Protein AF-A0A9P6FZE7-F1 (afdb_monomer)

Solvent-accessible surface area (backbone atoms only — not comparable to full-atom values): 18532 Å² total; per-residue (Å²): 114,71,66,63,53,52,50,52,52,53,51,51,50,51,50,52,50,67,72,64,54,79,84,69,73,65,52,77,57,52,50,53,49,52,50,53,51,51,50,54,55,52,52,51,50,53,52,48,53,53,49,52,52,54,51,49,53,54,20,62,76,67,45,34,45,66,47,48,53,52,50,47,54,48,45,54,50,48,39,55,48,47,54,52,47,47,50,55,55,50,55,51,50,73,56,50,93,62,95,81,68,81,55,80,71,56,69,75,62,72,82,60,102,69,80,68,88,78,63,73,62,60,62,54,50,52,47,50,38,53,52,45,48,55,50,42,54,56,46,44,58,52,44,53,54,49,38,52,56,26,47,52,53,50,43,72,73,72,49,87,55,62,66,66,51,50,54,51,50,53,50,51,49,52,57,48,51,47,58,50,48,32,52,53,42,47,50,50,48,53,54,53,48,50,56,52,55,60,40,52,79,59,61,68,100,57,71,57,53,69,68,59,49,52,51,51,50,53,52,45,47,52,54,46,53,42,44,45,53,52,41,53,49,36,40,52,51,12,65,75,66,70,33,64,66,40,42,50,52,28,52,53,50,50,51,51,51,50,53,49,52,51,50,57,47,45,59,44,50,77,44,56,93,75,32,71,71,66,45,61,58,49,52,51,51,52,52,53,51,51,51,49,51,49,59,62,72,64,50,78,78,81,86,82,79,83,86,83,88,81,87,84,86,90,85,89,82,88,78,95,83,136

Sequence (322 aa):
MVEVRNIRAAMGAALVTLQNMPETRPTAPEVVQTAQVLSVYHVLFIVAQLFQLALLFDAMFHKNTIQIIAIVLFNFAMVGYAGVQVKQASDILVRTPYPSLPNSLLDIFELASNPTPYHASLPFEIAVVSLMTVFAAGFAVIAYKLYKEFGWTIYKKIGADLAMRDMYKVYQIFIMILKFDIFFQLGFSAQFLSVVVLRHEGYAGTKITEEEMWSILILHLILSTGASIVLPFLAWFGLKRESKLAMYCFLAGGLAALVYNITKLNQVFVQSDRFIGANKFLVFFCKKLLLLLQKISEGPPLSYYSDDGYTQNSFSTLGYSE

Radius of gyration: 27.04 Å; Cα contacts (8 Å, |Δi|>4): 156; chains: 1; bounding box: 103×49×64 Å

InterPro domains:
  IPR040410 UPF0658 Golgi apparatus membrane protein [PTHR34391] (17-289)

Foldseek 3Di:
DVVVVVVVVVVVVVVVCVVPDPPPQDDLLVLVLLVLLLVLVVVLLVVLVVLLVVLVVVCVVVLPLLSLVVSLVSLVVSLVVLVLSLVSLLVSLVSDPDPSDDPVPVVVVVPDPDCPPRPDCNVVSVVVSVVSVVVSVVSVVVSVVSSVVSVVVVCVVVDDDPVVVVVVVVVSNVLVVLSVLLSVLVSLLSSLLSLLVSQCVPDQDDRDPPVNSVVCNVVSCCLSNVLSPVLVVLVVVCVVVVPPVSVVVSVVSVVVNVVVSVVSLVVLVVPCSRHVSSNVVVCVVVVVVVVVVVVVVVPDPPPPPDDPPDDDDDDDDDDDDD

pLDDT: mean 70.66, std 20.17, range [32.41, 96.69]

Secondary structure (DSSP, 8-state):
-HHHHHHHHHHHHHHHHHHSS--PPPPHHHHHHHHHHHHHHHHHHHHHHHHHHHHHHHHHHHT-HHHHHHHHHHHHHHHHHHHHHHHHHHHHHHH--SS----TTTTTTT--SS--TTSSHHHHHHHHHHHHHHHHHHHHHHHHHHHHHHHHHHHHHH-S-HHHHHHHHHHHHHHHHHHHHHHHHHHHHHHHHHHHHHHHTS-SSSPPPHHHHHHHHHHHIIIIIHHHHHHHHHHHHHHHTT-HHHHHHHHHHHHHHHHHHHHHHHHHHHSTTT-HHHHHHHHHHHHHHHHHHHHHHT-S-STTS-----------------

Mean predicted aligned error: 14.72 Å

Organism: NCBI:txid979761

Structure (mmCIF, N/CA/C/O backbone):
data_AF-A0A9P6FZE7-F1
#
_entry.id   AF-A0A9P6FZE7-F1
#
loop_
_atom_site.group_PDB
_atom_site.id
_atom_site.type_symbol
_atom_site.label_atom_id
_atom_site.label_alt_id
_atom_site.label_comp_id
_atom_site.label_asym_id
_atom_site.label_entity_id
_atom_site.label_seq_id
_atom_site.pdbx_PDB_ins_code
_atom_site.Cartn_x
_atom_site.Cartn_y
_atom_site.Cartn_z
_atom_site.occupancy
_atom_site.B_iso_or_equiv
_atom_site.auth_seq_id
_atom_site.auth_comp_id
_atom_site.auth_asym_id
_atom_site.auth_atom_id
_atom_site.pdbx_PDB_model_num
ATOM 1 N N . MET A 1 1 ? -26.168 14.821 -24.944 1.00 46.84 1 MET A N 1
ATOM 2 C CA . MET A 1 1 ? -26.102 13.657 -25.870 1.00 46.84 1 MET A CA 1
ATOM 3 C C . MET A 1 1 ? -24.978 13.752 -26.908 1.00 46.84 1 MET A C 1
ATOM 5 O O . MET A 1 1 ? -24.349 12.736 -27.170 1.00 46.84 1 MET A O 1
ATOM 9 N N . VAL A 1 2 ? -24.685 14.931 -27.473 1.00 45.28 2 VAL A N 1
ATOM 10 C CA . VAL A 1 2 ? -23.586 15.127 -28.449 1.00 45.28 2 VAL A CA 1
ATOM 11 C C . VAL A 1 2 ? -22.199 14.855 -27.839 1.00 45.28 2 VAL A C 1
ATOM 13 O O . VAL A 1 2 ? -21.361 14.209 -28.458 1.00 45.28 2 VAL A O 1
ATOM 16 N N . GLU A 1 3 ? -21.998 15.239 -26.581 1.00 45.44 3 GLU A N 1
ATOM 17 C CA . GLU A 1 3 ? -20.730 15.102 -25.848 1.00 45.44 3 GLU A CA 1
ATOM 18 C C . GLU A 1 3 ? -20.334 13.635 -25.580 1.00 45.44 3 GLU A C 1
ATOM 20 O O . GLU A 1 3 ? -19.208 13.224 -25.838 1.00 45.44 3 GLU A O 1
ATOM 25 N N . VAL A 1 4 ? -21.300 12.791 -25.196 1.00 43.78 4 VAL A N 1
ATOM 26 C CA . VAL A 1 4 ? -21.103 11.342 -24.976 1.00 43.78 4 VAL A CA 1
ATOM 27 C C . VAL A 1 4 ? -20.775 10.609 -26.284 1.00 43.78 4 VAL A C 1
ATOM 29 O O . VAL A 1 4 ? -20.012 9.642 -26.291 1.00 43.78 4 VAL A O 1
ATOM 32 N N . ARG A 1 5 ? -21.327 11.078 -27.410 1.00 43.12 5 ARG A N 1
ATOM 33 C CA . ARG A 1 5 ? -21.054 10.516 -28.740 1.00 43.12 5 ARG A CA 1
ATOM 34 C C . ARG A 1 5 ? -19.640 10.866 -29.214 1.00 43.12 5 ARG A C 1
ATOM 36 O O . ARG A 1 5 ? -18.963 10.000 -29.760 1.00 43.12 5 ARG A O 1
ATOM 43 N N . ASN A 1 6 ? -19.179 12.084 -28.925 1.00 45.88 6 ASN A N 1
ATOM 44 C CA . ASN A 1 6 ? -17.815 12.529 -29.219 1.00 45.88 6 ASN A CA 1
ATOM 45 C C . ASN A 1 6 ? -16.774 11.792 -28.361 1.00 45.88 6 ASN A C 1
ATOM 47 O O . ASN A 1 6 ? -15.736 11.392 -28.881 1.00 45.88 6 ASN A O 1
ATOM 51 N N . ILE A 1 7 ? -17.083 11.511 -27.090 1.00 46.66 7 ILE A N 1
ATOM 52 C CA . ILE A 1 7 ? -16.218 10.709 -26.208 1.00 46.66 7 ILE A CA 1
ATOM 53 C C . ILE A 1 7 ? -16.113 9.259 -26.704 1.00 46.66 7 ILE A C 1
ATOM 55 O O . ILE A 1 7 ? -15.015 8.714 -26.770 1.00 46.66 7 ILE A O 1
ATOM 59 N N . ARG A 1 8 ? -17.224 8.633 -27.121 1.00 45.03 8 ARG A N 1
ATOM 60 C CA . ARG A 1 8 ? -17.198 7.272 -27.696 1.00 45.03 8 ARG A CA 1
ATOM 61 C C . ARG A 1 8 ? -16.401 7.198 -28.999 1.00 45.03 8 ARG A C 1
ATOM 63 O O . ARG A 1 8 ? -15.676 6.228 -29.201 1.00 45.03 8 ARG A O 1
ATOM 70 N N . ALA A 1 9 ? -16.509 8.214 -29.854 1.00 47.38 9 ALA A N 1
ATOM 71 C CA . ALA A 1 9 ? -15.745 8.296 -31.096 1.00 47.38 9 ALA A CA 1
ATOM 72 C C . ALA A 1 9 ? -14.242 8.502 -30.837 1.00 47.38 9 ALA A C 1
ATOM 74 O O . ALA A 1 9 ? -13.424 7.805 -31.432 1.00 47.38 9 ALA A O 1
ATOM 75 N N . ALA A 1 10 ? -13.877 9.380 -29.895 1.00 48.41 10 ALA A N 1
ATOM 76 C CA . ALA A 1 10 ? -12.488 9.586 -29.480 1.00 48.41 10 ALA A CA 1
ATOM 77 C C . ALA A 1 10 ? -11.884 8.328 -28.830 1.00 48.41 10 ALA A C 1
ATOM 79 O O . ALA A 1 10 ? -10.738 7.981 -29.101 1.00 48.41 10 ALA A O 1
ATOM 80 N N . MET A 1 11 ? -12.669 7.603 -28.029 1.00 45.25 11 MET A N 1
ATOM 81 C CA . MET A 1 11 ? -12.254 6.350 -27.393 1.00 45.25 11 MET A CA 1
ATOM 82 C C . MET A 1 11 ? -12.080 5.217 -28.414 1.00 45.25 11 MET A C 1
ATOM 84 O O . MET A 1 11 ? -11.131 4.446 -28.307 1.00 45.25 11 MET A O 1
ATOM 88 N N . GLY A 1 12 ? -12.951 5.144 -29.427 1.00 50.41 12 GLY A N 1
ATOM 89 C CA . GLY A 1 12 ? -12.818 4.208 -30.547 1.00 50.41 12 GLY A CA 1
ATOM 90 C C . GLY A 1 12 ? -11.596 4.506 -31.418 1.00 50.41 12 GLY A C 1
ATOM 91 O O . GLY A 1 12 ? -10.844 3.592 -31.744 1.00 50.41 12 GLY A O 1
ATOM 92 N N . ALA A 1 13 ? -11.346 5.782 -31.723 1.00 48.38 13 ALA A N 1
ATOM 93 C CA . ALA A 1 13 ? -10.154 6.206 -32.453 1.00 48.38 13 ALA A CA 1
ATOM 94 C C . ALA A 1 13 ? -8.871 5.915 -31.657 1.00 48.38 13 ALA A C 1
ATOM 96 O O . ALA A 1 13 ? -7.932 5.357 -32.209 1.00 48.38 13 ALA A O 1
ATOM 97 N N . ALA A 1 14 ? -8.848 6.201 -30.351 1.00 45.44 14 ALA A N 1
ATOM 98 C CA . ALA A 1 14 ? -7.713 5.882 -29.484 1.00 45.44 14 ALA A CA 1
ATOM 99 C C . ALA A 1 14 ? -7.443 4.369 -29.400 1.00 45.44 14 ALA A C 1
ATOM 101 O O . ALA A 1 14 ? -6.288 3.959 -29.443 1.00 45.44 14 ALA A O 1
ATOM 102 N N . LEU A 1 15 ? -8.490 3.537 -29.337 1.00 43.16 15 LEU A N 1
ATOM 103 C CA . LEU A 1 15 ? -8.375 2.073 -29.363 1.00 43.16 15 LEU A CA 1
ATOM 104 C C . LEU A 1 15 ? -7.756 1.571 -30.669 1.00 43.16 15 LEU A C 1
ATOM 106 O O . LEU A 1 15 ? -6.822 0.779 -30.626 1.00 43.16 15 LEU A O 1
ATOM 110 N N . VAL A 1 16 ? -8.226 2.072 -31.812 1.00 52.72 16 VAL A N 1
ATOM 111 C CA . VAL A 1 16 ? -7.692 1.708 -33.133 1.00 52.72 16 VAL A CA 1
ATOM 112 C C . VAL A 1 16 ? -6.244 2.182 -33.292 1.00 52.72 16 VAL A C 1
ATOM 114 O O . VAL A 1 16 ? -5.413 1.435 -33.799 1.00 52.72 16 VAL A O 1
ATOM 117 N N . THR A 1 17 ? -5.903 3.377 -32.804 1.00 47.62 17 THR A N 1
ATOM 118 C CA . THR A 1 17 ? -4.525 3.889 -32.827 1.00 47.62 17 THR A CA 1
ATOM 119 C C . THR A 1 17 ? -3.598 3.066 -31.931 1.00 47.62 17 THR A C 1
ATOM 121 O O . THR A 1 17 ? -2.501 2.733 -32.361 1.00 47.62 17 THR A O 1
ATOM 124 N N . LEU A 1 18 ? -4.036 2.672 -30.729 1.00 40.62 18 LEU A N 1
ATOM 125 C CA . LEU A 1 18 ? -3.270 1.802 -29.821 1.00 40.62 18 LEU A CA 1
ATOM 126 C C . LEU A 1 18 ? -3.090 0.381 -30.372 1.00 40.62 18 LEU A C 1
ATOM 128 O O . LEU A 1 18 ? -2.085 -0.263 -30.090 1.00 40.62 18 LEU A O 1
ATOM 132 N N . GLN A 1 19 ? -4.054 -0.101 -31.155 1.00 44.94 19 GLN A N 1
ATOM 133 C CA . GLN A 1 19 ? -4.035 -1.427 -31.772 1.00 44.94 19 GLN A CA 1
ATOM 134 C C . GLN A 1 19 ? -3.179 -1.473 -33.052 1.00 44.94 19 GLN A C 1
ATOM 136 O O . GLN A 1 19 ? -2.733 -2.547 -33.443 1.00 44.94 19 GLN A O 1
ATOM 141 N N . ASN A 1 20 ? -2.920 -0.310 -33.663 1.00 39.81 20 ASN A N 1
ATOM 142 C CA . ASN A 1 20 ? -2.145 -0.146 -34.896 1.00 39.81 20 ASN A CA 1
ATOM 143 C C . ASN A 1 20 ? -0.768 0.510 -34.681 1.00 39.81 20 ASN A C 1
ATOM 145 O O . ASN A 1 20 ? -0.094 0.829 -35.664 1.00 39.81 20 ASN A O 1
ATOM 149 N N . MET A 1 21 ? -0.331 0.739 -33.435 1.00 40.25 21 MET A N 1
ATOM 150 C CA . MET A 1 21 ? 1.050 1.159 -33.188 1.00 40.25 21 MET A CA 1
ATOM 151 C C . MET A 1 21 ? 1.988 0.037 -33.654 1.00 40.25 21 MET A C 1
ATOM 153 O O . MET A 1 21 ? 1.793 -1.108 -33.241 1.00 40.25 21 MET A O 1
ATOM 157 N N . PRO A 1 22 ? 2.989 0.319 -34.508 1.00 38.94 22 PRO A N 1
ATOM 158 C CA . PRO A 1 22 ? 3.970 -0.692 -34.869 1.00 38.94 22 PRO A CA 1
ATOM 159 C C . PRO A 1 22 ? 4.650 -1.167 -33.583 1.00 38.94 22 PRO A C 1
ATOM 161 O O . PRO A 1 22 ? 5.241 -0.359 -32.869 1.00 38.94 22 PRO A O 1
ATOM 164 N N . GLU A 1 23 ? 4.558 -2.463 -33.266 1.00 45.47 23 GLU A N 1
ATOM 165 C CA . GLU A 1 23 ? 5.380 -3.076 -32.219 1.00 45.47 23 GLU A CA 1
ATOM 166 C C . GLU A 1 23 ? 6.841 -3.018 -32.679 1.00 45.47 23 GLU A C 1
ATOM 168 O O . GLU A 1 23 ? 7.390 -3.954 -33.265 1.00 45.47 23 GLU A O 1
ATOM 173 N N . THR A 1 24 ? 7.488 -1.879 -32.450 1.00 48.06 24 THR A N 1
ATOM 174 C CA . THR A 1 24 ? 8.937 -1.784 -32.518 1.00 48.06 24 THR A CA 1
ATOM 175 C C . THR A 1 24 ? 9.475 -2.726 -31.454 1.00 48.06 24 THR A C 1
ATOM 177 O O . THR A 1 24 ? 9.189 -2.555 -30.267 1.00 48.06 24 THR A O 1
ATOM 180 N N . ARG A 1 25 ? 10.206 -3.762 -31.878 1.00 50.56 25 ARG A N 1
ATOM 181 C CA . ARG A 1 25 ? 10.873 -4.679 -30.949 1.00 50.56 25 ARG A CA 1
ATOM 182 C C . ARG A 1 25 ? 11.697 -3.842 -29.965 1.00 50.56 25 ARG A C 1
ATOM 184 O O . ARG A 1 25 ? 12.453 -2.989 -30.437 1.00 50.56 25 ARG A O 1
ATOM 191 N N . PRO A 1 26 ? 11.550 -4.051 -28.646 1.00 55.03 26 PRO A N 1
ATOM 192 C CA . PRO A 1 26 ? 12.298 -3.271 -27.677 1.00 55.03 26 PRO A CA 1
ATOM 193 C C . PRO A 1 26 ? 13.789 -3.486 -27.909 1.00 55.03 26 PRO A C 1
ATOM 195 O O . PRO A 1 26 ? 14.251 -4.600 -28.182 1.00 55.03 26 PRO A O 1
ATOM 198 N N . THR A 1 27 ? 14.538 -2.398 -27.845 1.00 60.47 27 THR A N 1
ATOM 199 C CA . THR A 1 27 ? 15.986 -2.434 -28.013 1.00 60.47 27 THR A CA 1
ATOM 200 C C . THR A 1 27 ? 16.615 -3.182 -26.829 1.00 60.47 27 THR A C 1
ATOM 202 O O . THR A 1 27 ? 16.102 -3.140 -25.710 1.00 60.47 27 THR A O 1
ATOM 205 N N . ALA A 1 28 ? 17.736 -3.882 -27.053 1.00 62.34 28 ALA A N 1
ATOM 206 C CA . ALA A 1 28 ? 18.471 -4.605 -26.004 1.00 62.34 28 ALA A CA 1
ATOM 207 C C . ALA A 1 28 ? 18.628 -3.830 -24.674 1.00 62.34 28 ALA A C 1
ATOM 209 O O . ALA A 1 28 ? 18.477 -4.438 -23.615 1.00 62.34 28 ALA A O 1
ATOM 210 N N . PRO A 1 29 ? 18.872 -2.510 -24.672 1.00 62.84 29 PRO A N 1
ATOM 211 C CA . PRO A 1 29 ? 18.940 -1.788 -23.413 1.00 62.84 29 PRO A CA 1
ATOM 212 C C . PRO A 1 29 ? 17.611 -1.471 -22.714 1.00 62.84 29 PRO A C 1
ATOM 214 O O . PRO A 1 29 ? 17.570 -1.449 -21.485 1.00 62.84 29 PRO A O 1
ATOM 217 N N . GLU A 1 30 ? 16.520 -1.250 -23.449 1.00 63.38 30 GLU A N 1
ATOM 218 C CA . GLU A 1 30 ? 15.189 -1.046 -22.847 1.00 63.38 30 GLU A CA 1
ATOM 219 C C . GLU A 1 30 ? 14.747 -2.288 -22.062 1.00 63.38 30 GLU A C 1
ATOM 221 O O . GLU A 1 30 ? 14.084 -2.208 -21.023 1.00 63.38 30 GLU A O 1
ATOM 226 N N . VAL A 1 31 ? 15.169 -3.454 -22.543 1.00 64.94 31 VAL A N 1
ATOM 227 C CA . VAL A 1 31 ? 14.959 -4.746 -21.895 1.00 64.94 31 VAL A CA 1
ATOM 228 C C . VAL A 1 31 ? 15.712 -4.825 -20.569 1.00 64.94 31 VAL A C 1
ATOM 230 O O . VAL A 1 31 ? 15.110 -5.163 -19.549 1.00 64.94 31 VAL A O 1
ATOM 233 N N . VAL A 1 32 ? 17.009 -4.498 -20.570 1.00 67.31 32 VAL A N 1
ATOM 234 C CA . VAL A 1 32 ? 17.848 -4.506 -19.358 1.00 67.31 32 VAL A CA 1
ATOM 235 C C . VAL A 1 32 ? 17.275 -3.552 -18.312 1.00 67.31 32 VAL A C 1
ATOM 237 O O . VAL A 1 32 ? 17.119 -3.934 -17.153 1.00 67.31 32 VAL A O 1
ATOM 240 N N . GLN A 1 33 ? 16.858 -2.356 -18.729 1.00 67.62 33 GLN A N 1
ATOM 241 C CA . GLN A 1 33 ? 16.230 -1.376 -17.845 1.00 67.62 33 GLN A CA 1
ATOM 242 C C . GLN A 1 33 ? 14.930 -1.912 -17.224 1.00 67.62 33 GLN A C 1
ATOM 244 O O . GLN A 1 33 ? 14.703 -1.787 -16.019 1.00 67.62 33 GLN A O 1
ATOM 249 N N . THR A 1 34 ? 14.075 -2.547 -18.030 1.00 68.62 34 THR A N 1
ATOM 250 C CA . THR A 1 34 ? 12.816 -3.130 -17.542 1.00 68.62 34 THR A CA 1
ATOM 251 C C . THR A 1 34 ? 13.079 -4.272 -16.553 1.00 68.62 34 THR A C 1
ATOM 253 O O . THR A 1 34 ? 12.391 -4.369 -15.535 1.00 68.62 34 THR A O 1
ATOM 256 N N . ALA A 1 35 ? 14.109 -5.091 -16.791 1.00 70.69 35 ALA A N 1
ATOM 257 C CA . ALA A 1 35 ? 14.537 -6.139 -15.866 1.00 70.69 35 ALA A CA 1
ATOM 258 C C . ALA A 1 35 ? 15.087 -5.569 -14.542 1.00 70.69 35 ALA A C 1
ATOM 260 O O . ALA A 1 35 ? 14.774 -6.090 -13.470 1.00 70.69 35 ALA A O 1
ATOM 261 N N . GLN A 1 36 ? 15.843 -4.467 -14.584 1.00 71.62 36 GLN A N 1
ATOM 262 C CA . GLN A 1 36 ? 16.329 -3.778 -13.381 1.00 71.62 36 GLN A CA 1
ATOM 263 C C . GLN A 1 36 ? 15.175 -3.200 -12.544 1.00 71.62 36 GLN A C 1
ATOM 265 O O . GLN A 1 36 ? 15.152 -3.392 -11.327 1.00 71.62 36 GLN A O 1
ATOM 270 N N . VAL A 1 37 ? 14.176 -2.569 -13.177 1.00 73.50 37 VAL A N 1
ATOM 271 C CA . VAL A 1 37 ? 12.951 -2.110 -12.488 1.00 73.50 37 VAL A CA 1
ATOM 272 C C . VAL A 1 37 ? 12.218 -3.292 -11.846 1.00 73.50 37 VAL A C 1
ATOM 274 O O . VAL A 1 37 ? 11.811 -3.222 -10.684 1.00 73.50 37 VAL A O 1
ATOM 277 N N . LEU A 1 38 ? 12.086 -4.402 -12.577 1.00 77.81 38 LEU A N 1
ATOM 278 C CA . LEU A 1 38 ? 11.438 -5.611 -12.074 1.00 77.81 38 LEU A CA 1
ATOM 279 C C . LEU A 1 38 ? 12.185 -6.201 -10.863 1.00 77.81 38 LEU A C 1
ATOM 281 O O . LEU A 1 38 ? 11.542 -6.657 -9.917 1.00 77.81 38 LEU A O 1
ATOM 285 N N . SER A 1 39 ? 13.519 -6.150 -10.839 1.00 80.81 39 SER A N 1
ATOM 286 C CA . SER A 1 39 ? 14.319 -6.570 -9.679 1.00 80.81 39 SER A CA 1
ATOM 287 C C . SER A 1 39 ? 13.980 -5.752 -8.426 1.00 80.81 39 SER A C 1
ATOM 289 O O . SER A 1 39 ? 13.714 -6.319 -7.363 1.00 80.81 39 SER A O 1
ATOM 291 N N . VAL A 1 40 ? 13.848 -4.426 -8.552 1.00 82.56 40 VAL A N 1
ATOM 292 C CA . VAL A 1 40 ? 13.422 -3.565 -7.431 1.00 82.56 40 VAL A CA 1
ATOM 293 C C . VAL A 1 40 ? 12.033 -3.956 -6.920 1.00 82.56 40 VAL A C 1
ATOM 295 O O . VAL A 1 40 ? 11.787 -3.958 -5.712 1.00 82.56 40 VAL A O 1
ATOM 298 N N . TYR A 1 41 ? 11.120 -4.350 -7.809 1.00 84.06 41 TYR A N 1
ATOM 299 C CA . TYR A 1 41 ? 9.778 -4.784 -7.413 1.00 84.06 41 TYR A CA 1
ATOM 300 C C . TYR A 1 41 ? 9.789 -6.105 -6.633 1.00 84.06 41 TYR A C 1
ATOM 302 O O . TYR A 1 41 ? 8.955 -6.279 -5.739 1.00 84.06 41 TYR A O 1
ATOM 310 N N . HIS A 1 42 ? 10.732 -7.006 -6.917 1.00 85.81 42 HIS A N 1
ATOM 311 C CA . HIS A 1 42 ? 10.962 -8.218 -6.123 1.00 85.81 42 HIS A CA 1
ATOM 312 C C . HIS A 1 42 ? 11.585 -7.898 -4.758 1.00 85.81 42 HIS A C 1
ATOM 314 O O . HIS A 1 42 ? 11.174 -8.467 -3.749 1.00 85.81 42 HIS A O 1
ATOM 320 N N . VAL A 1 43 ? 12.509 -6.937 -4.678 1.00 89.19 43 VAL A N 1
ATOM 321 C CA . VAL A 1 43 ? 13.042 -6.478 -3.382 1.00 89.19 43 VAL A CA 1
ATOM 322 C C . VAL A 1 43 ? 11.922 -5.903 -2.512 1.00 89.19 43 VAL A C 1
ATOM 324 O O . VAL A 1 43 ? 11.783 -6.278 -1.349 1.00 89.19 43 VAL A O 1
ATOM 327 N N . LEU A 1 44 ? 11.059 -5.056 -3.080 1.00 88.00 44 LEU A N 1
ATOM 328 C CA . LEU A 1 44 ? 9.898 -4.517 -2.366 1.00 88.00 44 LEU A CA 1
ATOM 329 C C . LEU A 1 44 ? 8.906 -5.600 -1.945 1.00 88.00 44 LEU A C 1
ATOM 331 O O . LEU A 1 44 ? 8.300 -5.492 -0.881 1.00 88.00 44 LEU A O 1
ATOM 335 N N . PHE A 1 45 ? 8.770 -6.662 -2.738 1.00 89.19 45 PHE A N 1
ATOM 336 C CA . PHE A 1 45 ? 7.982 -7.827 -2.357 1.00 89.19 45 PHE A CA 1
ATOM 337 C C . PHE A 1 45 ? 8.529 -8.504 -1.098 1.00 89.19 45 PHE A C 1
ATOM 339 O O . PHE A 1 45 ? 7.764 -8.797 -0.182 1.00 89.19 45 PHE A O 1
ATOM 346 N N . ILE A 1 46 ? 9.847 -8.700 -1.013 1.00 91.94 46 ILE A N 1
ATOM 347 C CA . ILE A 1 46 ? 10.505 -9.264 0.175 1.00 91.94 46 ILE A CA 1
ATOM 348 C C . ILE A 1 46 ? 10.302 -8.341 1.384 1.00 91.94 46 ILE A C 1
ATOM 350 O O . ILE A 1 46 ? 9.921 -8.804 2.460 1.00 91.94 46 ILE A O 1
ATOM 354 N N . VAL A 1 47 ? 10.478 -7.028 1.204 1.00 93.50 47 VAL A N 1
ATOM 355 C CA . VAL A 1 47 ? 10.221 -6.031 2.258 1.00 93.50 47 VAL A CA 1
ATOM 356 C C . VAL A 1 47 ? 8.763 -6.089 2.731 1.00 93.50 47 VAL A C 1
ATOM 358 O O . VAL A 1 47 ? 8.511 -6.012 3.933 1.00 93.50 47 VAL A O 1
ATOM 361 N N . ALA A 1 48 ? 7.803 -6.301 1.827 1.00 92.69 48 ALA A N 1
ATOM 362 C CA . ALA A 1 48 ? 6.397 -6.492 2.176 1.00 92.69 48 ALA A CA 1
ATOM 363 C C . ALA A 1 48 ? 6.170 -7.730 3.058 1.00 92.69 48 ALA A C 1
ATOM 365 O O . ALA A 1 48 ? 5.396 -7.664 4.014 1.00 92.69 48 ALA A O 1
ATOM 366 N N . GLN A 1 49 ? 6.870 -8.840 2.790 1.00 94.00 49 GLN A N 1
ATOM 367 C CA . GLN A 1 49 ? 6.792 -10.042 3.631 1.00 94.00 49 GLN A CA 1
ATOM 368 C C . GLN A 1 49 ? 7.345 -9.784 5.040 1.00 94.00 49 GLN A C 1
ATOM 370 O O . GLN A 1 49 ? 6.730 -10.185 6.031 1.00 94.00 49 GLN A O 1
ATOM 375 N N . LEU A 1 50 ? 8.464 -9.059 5.152 1.00 95.62 50 LEU A N 1
ATOM 376 C CA . LEU A 1 50 ? 9.029 -8.662 6.447 1.00 95.62 50 LEU A CA 1
ATOM 377 C C . LEU A 1 50 ? 8.089 -7.722 7.213 1.00 95.62 50 LEU A C 1
ATOM 379 O O . LEU A 1 50 ? 7.888 -7.891 8.416 1.00 95.62 50 LEU A O 1
ATOM 383 N N . PHE A 1 51 ? 7.468 -6.770 6.517 1.00 95.12 51 PHE A N 1
ATOM 384 C CA . PHE A 1 51 ? 6.460 -5.887 7.098 1.00 95.12 51 PHE A CA 1
ATOM 385 C C . PHE A 1 51 ? 5.244 -6.671 7.612 1.00 95.12 51 PHE A C 1
ATOM 387 O O . PHE A 1 51 ? 4.795 -6.443 8.737 1.00 95.12 51 PHE A O 1
ATOM 394 N N . GLN A 1 52 ? 4.750 -7.647 6.845 1.00 94.75 52 GLN A N 1
ATOM 395 C CA . GLN A 1 52 ? 3.656 -8.522 7.272 1.00 94.75 52 GLN A CA 1
ATOM 396 C C . GLN A 1 52 ? 4.021 -9.316 8.535 1.00 94.75 52 GLN A C 1
ATOM 398 O O . GLN A 1 52 ? 3.198 -9.442 9.444 1.00 94.75 52 GLN A O 1
ATOM 403 N N . LEU A 1 53 ? 5.255 -9.821 8.616 1.00 95.06 53 LEU A N 1
ATOM 404 C CA . LEU A 1 53 ? 5.753 -10.525 9.796 1.00 95.06 53 LEU A CA 1
ATOM 405 C C . LEU A 1 53 ? 5.839 -9.594 11.018 1.00 95.06 53 LEU A C 1
ATOM 407 O O . LEU A 1 53 ? 5.412 -9.974 12.109 1.00 95.06 53 LEU A O 1
ATOM 411 N N . ALA A 1 54 ? 6.317 -8.361 10.840 1.00 96.19 54 ALA A N 1
ATOM 412 C CA . ALA A 1 54 ? 6.351 -7.357 11.903 1.00 96.19 54 ALA A CA 1
ATOM 413 C C . ALA A 1 54 ? 4.940 -7.013 12.417 1.00 96.19 54 ALA A C 1
ATOM 415 O O . ALA A 1 54 ? 4.721 -6.959 13.629 1.00 96.19 54 ALA A O 1
ATOM 416 N N . LEU A 1 55 ? 3.965 -6.850 11.513 1.00 94.56 55 LEU A N 1
ATOM 417 C CA . LEU A 1 55 ? 2.561 -6.654 11.886 1.00 94.56 55 LEU A CA 1
ATOM 418 C C . LEU A 1 55 ? 1.984 -7.865 12.620 1.00 94.56 55 LEU A C 1
ATOM 420 O O . LEU A 1 55 ? 1.203 -7.686 13.551 1.00 94.56 55 LEU A O 1
ATOM 424 N N . LEU A 1 56 ? 2.360 -9.085 12.233 1.00 94.88 56 LEU A N 1
ATOM 425 C CA . LEU A 1 56 ? 1.922 -10.294 12.925 1.00 94.88 56 LEU A CA 1
ATOM 426 C C . LEU A 1 56 ? 2.422 -10.322 14.367 1.00 94.88 56 LEU A C 1
ATOM 428 O O . LEU A 1 56 ? 1.623 -10.560 15.270 1.00 94.88 56 LEU A O 1
ATOM 432 N N . PHE A 1 57 ? 3.703 -10.033 14.603 1.00 95.75 57 PHE A N 1
ATOM 433 C CA . PHE A 1 57 ? 4.221 -9.929 15.967 1.00 95.75 57 PHE A CA 1
ATOM 434 C C . PHE A 1 57 ? 3.469 -8.865 16.770 1.00 95.75 57 PHE A C 1
ATOM 436 O O . PHE A 1 57 ? 2.999 -9.154 17.872 1.00 95.75 57 PHE A O 1
ATOM 443 N N . ASP A 1 58 ? 3.274 -7.674 16.201 1.00 94.50 58 ASP A N 1
ATOM 444 C CA . ASP A 1 58 ? 2.508 -6.600 16.842 1.00 94.50 58 ASP A CA 1
ATOM 445 C C . ASP A 1 58 ? 1.072 -7.035 17.195 1.00 94.50 58 ASP A C 1
ATOM 447 O O . ASP A 1 58 ? 0.610 -6.790 18.315 1.00 94.50 58 ASP A O 1
ATOM 451 N N . ALA A 1 59 ? 0.410 -7.769 16.295 1.00 93.31 59 ALA A N 1
ATOM 452 C CA . ALA A 1 59 ? -0.941 -8.292 16.488 1.00 93.31 59 ALA A CA 1
ATOM 453 C C . ALA A 1 59 ? -1.020 -9.327 17.606 1.00 93.31 59 ALA A C 1
ATOM 455 O O . ALA A 1 59 ? -1.982 -9.320 18.381 1.00 93.31 59 ALA A O 1
ATOM 456 N N . MET A 1 60 ? -0.008 -10.188 17.711 1.00 93.00 60 MET A N 1
ATOM 457 C CA . MET A 1 60 ? 0.092 -11.198 18.761 1.00 93.00 60 MET A CA 1
ATOM 458 C C . MET A 1 60 ? 0.323 -10.564 20.134 1.00 93.00 60 MET A C 1
ATOM 460 O O . MET A 1 60 ? -0.382 -10.905 21.085 1.00 93.00 60 MET A O 1
ATOM 464 N N . PHE A 1 61 ? 1.263 -9.619 20.238 1.00 92.12 61 PHE A N 1
ATOM 465 C CA . PHE A 1 61 ? 1.581 -8.951 21.505 1.00 92.12 61 PHE A CA 1
ATOM 466 C C . PHE A 1 61 ? 0.403 -8.129 22.033 1.00 92.12 61 PHE A C 1
ATOM 468 O O . PHE A 1 61 ? 0.068 -8.211 23.216 1.00 92.12 61 PHE A O 1
ATOM 475 N N . HIS A 1 62 ? -0.269 -7.381 21.158 1.00 89.12 62 HIS A N 1
ATOM 476 C CA . HIS A 1 62 ? -1.386 -6.523 21.552 1.00 89.12 62 HIS A CA 1
ATOM 477 C C . HIS A 1 62 ? -2.747 -7.235 21.535 1.00 89.12 62 HIS A C 1
ATOM 479 O O . HIS A 1 62 ? -3.751 -6.621 21.901 1.00 89.12 62 HIS A O 1
ATOM 485 N N . LYS A 1 63 ? -2.796 -8.515 21.130 1.00 91.31 63 LYS A N 1
ATOM 486 C CA . LYS A 1 63 ? -4.027 -9.311 20.944 1.00 91.31 63 LYS A CA 1
ATOM 487 C C . LYS A 1 63 ? -5.068 -8.564 20.108 1.00 91.31 63 LYS A C 1
ATOM 489 O O . LYS A 1 63 ? -6.244 -8.471 20.466 1.00 91.31 63 LYS A O 1
ATOM 494 N N . ASN A 1 64 ? -4.613 -7.977 19.006 1.00 89.19 64 ASN A N 1
ATOM 495 C CA . ASN A 1 64 ? -5.405 -7.045 18.218 1.00 89.19 64 ASN A CA 1
ATOM 496 C C . ASN A 1 64 ? -6.131 -7.756 17.068 1.00 89.19 64 ASN A C 1
ATOM 498 O O . ASN A 1 64 ? -5.518 -8.171 16.085 1.00 89.19 64 ASN A O 1
ATOM 502 N N . THR A 1 65 ? -7.457 -7.869 17.165 1.00 91.88 65 THR A N 1
ATOM 503 C CA . THR A 1 65 ? -8.286 -8.538 16.147 1.00 91.88 65 THR A CA 1
ATOM 504 C C . THR A 1 65 ? -8.289 -7.814 14.805 1.00 91.88 65 THR A C 1
ATOM 506 O O . THR A 1 65 ? -8.280 -8.469 13.764 1.00 91.88 65 THR A O 1
ATOM 509 N N . ILE A 1 66 ? -8.275 -6.478 14.814 1.00 89.94 66 ILE A N 1
ATOM 510 C CA . ILE A 1 66 ? -8.284 -5.665 13.592 1.00 89.94 66 ILE A CA 1
ATOM 511 C C . ILE A 1 66 ? -6.992 -5.885 12.804 1.00 89.94 66 ILE A C 1
ATOM 513 O O . ILE A 1 66 ? -7.025 -5.997 11.580 1.00 89.94 66 ILE A O 1
ATOM 517 N N . GLN A 1 67 ? -5.866 -6.037 13.503 1.00 92.88 67 GLN A N 1
ATOM 518 C CA . GLN A 1 67 ? -4.580 -6.326 12.873 1.00 92.88 67 GLN A CA 1
ATOM 519 C C . GLN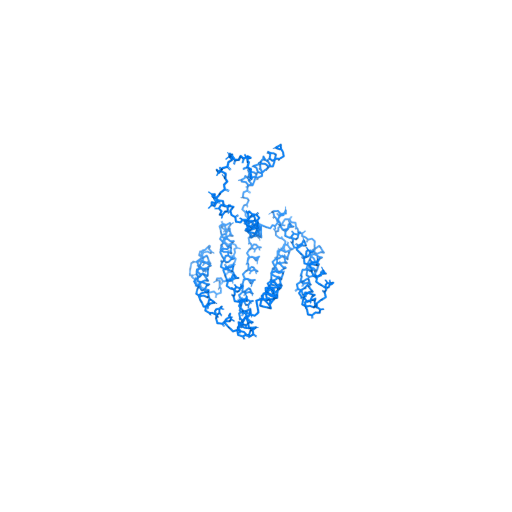 A 1 67 ? -4.552 -7.685 12.195 1.00 92.88 67 GLN A C 1
ATOM 521 O O . GLN A 1 67 ? -4.116 -7.779 11.053 1.00 92.88 67 GLN A O 1
ATOM 526 N N . ILE A 1 68 ? -5.071 -8.718 12.861 1.00 94.25 68 ILE A N 1
ATOM 527 C CA . ILE A 1 68 ? -5.160 -10.063 12.284 1.00 94.25 68 ILE A CA 1
ATOM 528 C C . ILE A 1 68 ? -5.981 -10.050 10.989 1.00 94.25 68 ILE A C 1
ATOM 530 O O . ILE A 1 68 ? -5.535 -10.605 9.987 1.00 94.25 68 ILE A O 1
ATOM 534 N N . ILE A 1 69 ? -7.133 -9.367 10.973 1.00 90.88 69 ILE A N 1
ATOM 535 C CA . ILE A 1 69 ? -7.944 -9.217 9.752 1.00 90.88 69 ILE A CA 1
ATOM 536 C C . ILE A 1 69 ? -7.136 -8.515 8.656 1.00 90.88 69 ILE A C 1
ATOM 538 O O . ILE A 1 69 ? -7.105 -8.983 7.518 1.00 90.88 69 ILE A O 1
ATOM 542 N N . ALA A 1 70 ? -6.457 -7.417 8.991 1.00 89.94 70 ALA A N 1
ATOM 543 C CA . ALA A 1 70 ? -5.685 -6.655 8.018 1.00 89.94 70 ALA A CA 1
ATOM 544 C C . ALA A 1 70 ? -4.506 -7.462 7.442 1.00 89.94 70 ALA A C 1
ATOM 546 O O . ALA A 1 70 ? -4.255 -7.387 6.243 1.00 89.94 70 ALA A O 1
ATOM 547 N N . ILE A 1 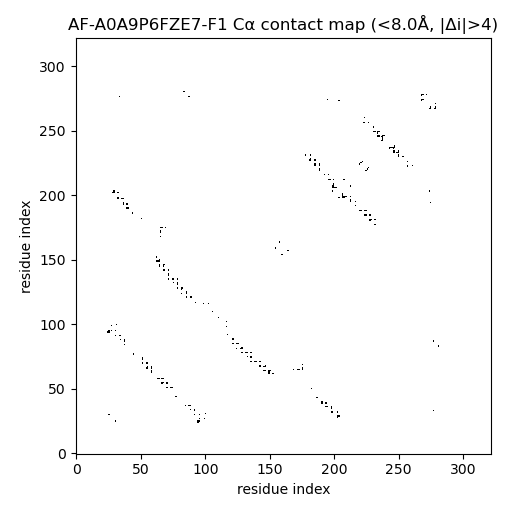71 ? -3.838 -8.291 8.252 1.00 94.50 71 ILE A N 1
ATOM 548 C CA . ILE A 1 71 ? -2.770 -9.197 7.798 1.00 94.50 71 ILE A CA 1
ATOM 549 C C . ILE A 1 71 ? -3.323 -10.246 6.829 1.00 94.50 71 ILE A C 1
ATOM 551 O O . ILE A 1 71 ? -2.689 -10.513 5.813 1.00 94.50 71 ILE A O 1
ATOM 555 N N . VAL A 1 72 ? -4.502 -10.821 7.095 1.00 95.31 72 VAL A N 1
ATOM 556 C CA . VAL A 1 72 ? -5.140 -11.773 6.166 1.00 95.31 72 VAL A CA 1
ATOM 557 C C . VAL A 1 72 ? -5.442 -11.102 4.826 1.00 95.31 72 VAL A C 1
ATOM 559 O O . VAL A 1 72 ? -5.089 -11.644 3.779 1.00 95.31 72 VAL A O 1
ATOM 562 N N . LEU A 1 73 ? -6.053 -9.913 4.846 1.00 92.31 73 LEU A N 1
ATOM 563 C CA . LEU A 1 73 ? -6.350 -9.152 3.628 1.00 92.31 73 LEU A CA 1
ATOM 564 C C . LEU A 1 73 ? -5.075 -8.794 2.857 1.00 92.31 73 LEU A C 1
ATOM 566 O O . LEU A 1 73 ? -5.031 -8.944 1.636 1.00 92.31 73 LEU A O 1
ATOM 570 N N . PHE A 1 74 ? -4.031 -8.365 3.568 1.00 90.75 74 PHE A N 1
ATOM 571 C CA . PHE A 1 74 ? -2.744 -8.043 2.967 1.00 90.75 74 PHE A CA 1
ATOM 572 C C . PHE A 1 74 ? -2.081 -9.275 2.347 1.00 90.75 74 PHE A C 1
ATOM 574 O O . PHE A 1 74 ? -1.610 -9.197 1.220 1.00 90.75 74 PHE A O 1
ATOM 581 N N . ASN A 1 75 ? -2.141 -10.436 3.002 1.00 93.50 75 ASN A N 1
ATOM 582 C CA . ASN A 1 75 ? -1.595 -11.686 2.475 1.00 93.50 75 ASN A CA 1
ATOM 583 C C . ASN A 1 75 ? -2.253 -12.071 1.130 1.00 93.50 75 ASN A C 1
ATOM 585 O O . ASN A 1 75 ? -1.562 -12.342 0.148 1.00 93.50 75 ASN A O 1
ATOM 589 N N . PHE A 1 76 ? -3.584 -11.968 1.022 1.00 91.56 76 PHE A N 1
ATOM 590 C CA . PHE A 1 76 ? -4.276 -12.164 -0.261 1.00 91.56 76 PHE A CA 1
ATOM 591 C C . PHE A 1 76 ? -3.923 -11.097 -1.308 1.00 91.56 76 PHE A C 1
ATOM 593 O O . PHE A 1 76 ? -3.795 -11.417 -2.493 1.00 91.56 76 PHE A O 1
ATOM 600 N N . ALA A 1 77 ? -3.727 -9.841 -0.897 1.00 88.38 77 ALA A N 1
ATOM 601 C CA . ALA A 1 77 ? -3.243 -8.798 -1.799 1.00 88.38 77 ALA A CA 1
ATOM 602 C C . ALA A 1 77 ? -1.831 -9.114 -2.327 1.00 88.38 77 ALA A C 1
ATOM 604 O O . ALA A 1 77 ? -1.577 -8.923 -3.517 1.00 88.38 77 ALA A O 1
ATOM 605 N N . MET A 1 78 ? -0.947 -9.673 -1.491 1.00 89.38 78 MET A N 1
ATOM 606 C CA . MET A 1 78 ? 0.396 -10.105 -1.891 1.00 89.38 78 MET A CA 1
ATOM 607 C C . MET A 1 78 ? 0.364 -11.271 -2.885 1.00 89.38 78 MET A C 1
ATOM 609 O O . MET A 1 78 ? 1.153 -11.270 -3.828 1.00 89.38 78 MET A O 1
ATOM 613 N N . VAL A 1 79 ? -0.576 -12.216 -2.752 1.00 90.25 79 VAL A N 1
ATOM 614 C CA . VAL A 1 79 ? -0.811 -13.260 -3.772 1.00 90.25 79 VAL A CA 1
ATOM 615 C C . VAL A 1 79 ? -1.208 -12.629 -5.110 1.00 90.25 79 VAL A C 1
ATOM 617 O O . VAL A 1 79 ? -0.660 -12.978 -6.157 1.00 90.25 79 VAL A O 1
ATOM 620 N N . GLY A 1 80 ? -2.126 -11.657 -5.084 1.00 86.25 80 GLY A N 1
ATOM 621 C CA . GLY A 1 80 ? -2.523 -10.914 -6.281 1.00 86.25 80 GLY A CA 1
ATOM 622 C C . GLY A 1 80 ? -1.351 -10.168 -6.923 1.00 86.25 80 GLY A C 1
ATOM 623 O O . GLY A 1 80 ? -1.181 -10.216 -8.140 1.00 86.25 80 GLY A O 1
ATOM 624 N N . TYR A 1 81 ? -0.518 -9.525 -6.105 1.00 84.06 81 TYR A N 1
ATOM 625 C CA . TYR A 1 81 ? 0.682 -8.824 -6.553 1.00 84.06 81 TYR A CA 1
ATOM 626 C C . TYR A 1 81 ? 1.705 -9.771 -7.196 1.00 84.06 81 TYR A C 1
ATOM 628 O O . TYR A 1 81 ? 2.183 -9.483 -8.292 1.00 84.06 81 TYR A O 1
ATOM 636 N N . ALA A 1 82 ? 1.967 -10.931 -6.587 1.00 85.62 82 ALA A N 1
ATOM 637 C CA . ALA A 1 82 ? 2.842 -11.957 -7.156 1.00 85.62 82 ALA A CA 1
ATOM 638 C C . ALA A 1 82 ? 2.332 -12.447 -8.528 1.00 85.62 82 ALA A C 1
ATOM 640 O O . ALA A 1 82 ? 3.107 -12.588 -9.470 1.00 85.62 82 ALA A O 1
ATOM 641 N N . GLY A 1 83 ? 1.012 -12.594 -8.697 1.00 82.25 83 GLY A N 1
ATOM 642 C CA . GLY A 1 83 ? 0.415 -12.902 -10.001 1.00 82.25 83 GLY A CA 1
ATOM 643 C C . GLY A 1 83 ? 0.638 -11.814 -11.064 1.00 82.25 83 GLY A C 1
ATOM 644 O O . GLY A 1 83 ? 0.778 -12.126 -12.248 1.00 82.25 83 GLY A O 1
ATOM 645 N N . VAL A 1 84 ? 0.698 -10.535 -10.672 1.00 80.69 84 VAL A N 1
ATOM 646 C CA . VAL A 1 84 ? 1.053 -9.452 -11.606 1.00 80.69 84 VAL A CA 1
ATOM 647 C C . VAL A 1 84 ? 2.543 -9.483 -11.956 1.00 80.69 84 VAL A C 1
ATOM 649 O O . VAL A 1 84 ? 2.880 -9.242 -13.115 1.00 80.69 84 VAL A O 1
ATOM 652 N N . GLN A 1 85 ? 3.418 -9.832 -11.010 1.00 78.62 85 GLN A N 1
ATOM 653 C CA . GLN A 1 85 ? 4.854 -9.985 -11.273 1.00 78.62 85 GLN A CA 1
ATOM 654 C C . GLN A 1 85 ? 5.139 -11.078 -12.305 1.00 78.62 85 GLN A C 1
ATOM 656 O O . GLN A 1 85 ? 5.885 -10.812 -13.242 1.00 78.62 85 GLN A O 1
ATOM 661 N N . VAL A 1 86 ? 4.450 -12.224 -12.226 1.00 79.25 86 VAL A N 1
ATOM 662 C CA . VAL A 1 86 ? 4.548 -13.291 -13.245 1.00 79.25 86 VAL A CA 1
ATOM 663 C C . VAL A 1 86 ? 4.251 -12.752 -14.642 1.00 79.25 86 VAL A C 1
ATOM 665 O O . VAL A 1 86 ? 4.976 -13.017 -15.599 1.00 79.25 86 VAL A O 1
ATOM 668 N N . LYS A 1 87 ? 3.185 -11.951 -14.776 1.00 75.62 87 LYS A N 1
ATOM 669 C CA . LYS A 1 87 ? 2.840 -11.346 -16.068 1.00 75.62 87 LYS A CA 1
ATOM 670 C C . LYS A 1 87 ? 3.925 -10.391 -16.551 1.00 75.62 87 LYS A C 1
ATOM 672 O O . LYS A 1 87 ? 4.287 -10.449 -17.720 1.00 75.62 87 LYS A O 1
ATOM 677 N N . GLN A 1 88 ? 4.455 -9.547 -15.667 1.00 71.75 88 GLN A N 1
ATOM 678 C CA . GLN A 1 88 ? 5.524 -8.606 -16.007 1.00 71.75 88 GLN A CA 1
ATOM 679 C C . GLN A 1 88 ? 6.806 -9.325 -16.441 1.00 71.75 88 GLN A C 1
ATOM 681 O O . GLN A 1 88 ? 7.387 -8.945 -17.454 1.00 71.75 88 GLN A O 1
ATOM 686 N N . ALA A 1 89 ? 7.205 -10.382 -15.735 1.00 72.69 89 ALA A N 1
ATOM 687 C CA . ALA A 1 89 ? 8.351 -11.203 -16.103 1.00 72.69 89 ALA A CA 1
ATOM 688 C C . ALA A 1 89 ? 8.134 -11.898 -17.457 1.00 72.69 89 ALA A C 1
ATOM 690 O O . ALA A 1 89 ? 8.987 -11.818 -18.341 1.00 72.69 89 ALA A O 1
ATOM 691 N N . SER A 1 90 ? 6.958 -12.501 -17.669 1.00 69.00 90 SER A N 1
ATOM 692 C CA . SER A 1 90 ? 6.628 -13.175 -18.931 1.00 69.00 90 SER A CA 1
ATOM 693 C C . SER A 1 90 ? 6.578 -12.224 -20.134 1.00 69.00 90 SER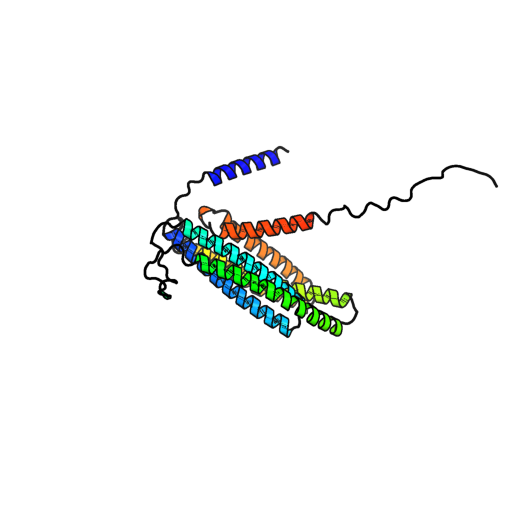 A C 1
ATOM 695 O O . SER A 1 90 ? 7.070 -12.572 -21.206 1.00 69.00 90 SER A O 1
ATOM 697 N N . ASP A 1 91 ? 6.055 -11.005 -19.953 1.00 66.31 91 ASP A N 1
ATOM 698 C CA . ASP A 1 91 ? 6.006 -9.978 -20.998 1.00 66.31 91 ASP A CA 1
ATOM 699 C C . ASP A 1 91 ? 7.420 -9.579 -21.447 1.00 66.31 91 ASP A C 1
ATOM 701 O O . ASP A 1 91 ? 7.638 -9.347 -22.635 1.00 66.31 91 ASP A O 1
ATOM 705 N N . ILE A 1 92 ? 8.384 -9.508 -20.520 1.00 64.62 92 ILE A N 1
ATOM 706 C CA . ILE A 1 92 ? 9.789 -9.228 -20.849 1.00 64.62 92 ILE A CA 1
ATOM 707 C C . ILE A 1 92 ? 10.369 -10.391 -21.659 1.00 64.62 92 ILE A C 1
ATOM 709 O O . ILE A 1 92 ? 10.906 -10.151 -22.735 1.00 64.62 92 ILE A O 1
ATOM 713 N N . LEU A 1 93 ? 10.190 -11.635 -21.198 1.00 61.62 93 LEU A N 1
ATOM 714 C CA . LEU A 1 93 ? 10.740 -12.833 -21.849 1.00 61.62 93 LEU A CA 1
ATOM 715 C C . LEU A 1 93 ? 10.248 -13.011 -23.294 1.00 61.62 93 LEU A C 1
ATOM 717 O O . LEU A 1 93 ? 11.037 -13.329 -24.183 1.00 61.62 93 LEU A O 1
ATOM 721 N N . VAL A 1 94 ? 8.958 -12.772 -23.552 1.00 59.16 94 VAL A N 1
ATOM 722 C CA . VAL A 1 94 ? 8.369 -12.873 -24.903 1.00 59.16 94 VAL A CA 1
ATOM 723 C C . VAL A 1 94 ? 8.898 -11.777 -25.833 1.00 59.16 94 VAL A C 1
ATOM 725 O O . VAL A 1 94 ? 9.053 -11.992 -27.036 1.00 59.16 94 VAL A O 1
ATOM 728 N N . ARG A 1 95 ? 9.198 -10.594 -25.288 1.00 55.94 95 ARG A N 1
ATOM 729 C CA . ARG A 1 95 ? 9.658 -9.429 -26.054 1.00 55.94 95 ARG A CA 1
ATOM 730 C C . ARG A 1 95 ? 11.162 -9.437 -26.342 1.00 55.94 95 ARG A C 1
ATOM 732 O O . ARG A 1 95 ? 11.629 -8.553 -27.060 1.00 55.94 95 ARG A O 1
ATOM 739 N N . THR A 1 96 ? 11.910 -10.430 -25.853 1.00 53.72 96 THR A N 1
ATOM 740 C CA . THR A 1 96 ? 13.377 -10.507 -25.967 1.00 53.72 96 THR A CA 1
ATOM 741 C C . THR A 1 96 ? 13.867 -11.760 -26.698 1.00 53.72 96 THR A C 1
ATOM 743 O O . THR A 1 96 ? 14.334 -12.693 -26.054 1.00 53.72 96 THR A O 1
ATOM 746 N N . PRO A 1 97 ? 13.840 -11.818 -28.041 1.00 49.81 97 PRO A N 1
ATOM 747 C CA . PRO A 1 97 ? 14.323 -12.998 -28.769 1.00 49.81 97 PRO A CA 1
ATOM 748 C C . PRO A 1 97 ? 15.859 -13.158 -28.895 1.00 49.81 97 PRO A C 1
ATOM 750 O O . PRO A 1 97 ? 16.287 -14.006 -29.671 1.00 49.81 97 PRO A O 1
ATOM 753 N N . TYR A 1 98 ? 16.707 -12.365 -28.215 1.00 47.06 98 TYR A N 1
ATOM 754 C CA . TYR A 1 98 ? 18.176 -12.348 -28.432 1.00 47.06 98 TYR A CA 1
ATOM 755 C C . TYR A 1 98 ? 19.009 -12.692 -27.183 1.00 47.06 98 TYR A C 1
ATOM 757 O O . TYR A 1 98 ? 18.578 -12.369 -26.072 1.00 47.06 98 TYR A O 1
ATOM 765 N N . PRO A 1 99 ? 20.199 -13.322 -27.329 1.00 50.38 99 PRO A N 1
ATOM 766 C CA . PRO A 1 99 ? 20.999 -13.898 -26.237 1.00 50.38 99 PRO A CA 1
ATOM 767 C C . PRO A 1 99 ? 21.759 -12.845 -25.404 1.00 50.38 99 PRO A C 1
ATOM 769 O O . PRO A 1 99 ? 22.814 -13.125 -24.847 1.00 50.38 99 PRO A O 1
ATOM 772 N N . SER A 1 100 ? 21.263 -11.608 -25.342 1.00 47.03 100 SER A N 1
ATOM 773 C CA . SER A 1 100 ? 21.977 -10.450 -24.792 1.00 47.03 100 SER A CA 1
ATOM 774 C C . SER A 1 100 ? 21.644 -10.125 -23.335 1.00 47.03 100 SER A C 1
ATOM 776 O O . SER A 1 100 ? 22.025 -9.055 -22.868 1.00 47.03 100 SER A O 1
ATOM 778 N N . LEU A 1 101 ? 20.921 -10.990 -22.618 1.00 48.31 101 LEU A N 1
ATOM 779 C CA . LEU A 1 101 ? 20.710 -10.831 -21.180 1.00 48.31 101 LEU A CA 1
ATOM 780 C C . LEU A 1 101 ? 21.666 -11.774 -20.436 1.00 48.31 101 LEU A C 1
ATOM 782 O O . LEU A 1 101 ? 21.463 -12.988 -20.485 1.00 48.31 101 LEU A O 1
ATOM 786 N N . PRO A 1 102 ? 22.713 -11.257 -19.768 1.00 46.41 102 PRO A N 1
ATOM 787 C CA . PRO A 1 102 ? 23.484 -12.053 -18.829 1.00 46.41 102 PRO A CA 1
ATOM 788 C C . PRO A 1 102 ? 22.532 -12.520 -17.729 1.00 46.41 102 PRO A C 1
ATOM 790 O O . PRO A 1 102 ? 21.921 -11.701 -17.036 1.00 46.41 102 PRO A O 1
ATOM 793 N N . ASN A 1 103 ? 22.381 -13.831 -17.581 1.00 48.72 103 ASN A N 1
ATOM 794 C CA . ASN A 1 103 ? 21.554 -14.420 -16.540 1.00 48.72 103 ASN A CA 1
ATOM 795 C C . ASN A 1 103 ? 22.306 -14.394 -15.202 1.00 48.72 103 ASN A C 1
ATOM 797 O O . ASN A 1 103 ? 22.681 -15.429 -14.658 1.00 48.72 103 ASN A O 1
ATOM 801 N N . SER A 1 104 ? 22.492 -13.201 -14.642 1.00 47.72 104 SER A N 1
ATOM 802 C CA . SER A 1 104 ? 23.307 -12.955 -13.445 1.00 47.72 104 SER A CA 1
ATOM 803 C C . SER A 1 104 ? 22.841 -13.682 -12.173 1.00 47.72 104 SER A C 1
ATOM 805 O O . SER A 1 104 ? 23.595 -13.742 -11.207 1.00 47.72 104 SER A O 1
ATOM 807 N N . LEU A 1 105 ? 21.636 -14.268 -12.162 1.00 38.56 105 LEU A N 1
ATOM 808 C CA . LEU A 1 105 ? 21.148 -15.130 -11.076 1.00 38.56 105 LEU A CA 1
ATOM 809 C C . LEU A 1 105 ? 21.153 -16.636 -11.402 1.00 38.56 105 LEU A C 1
ATOM 811 O O . LEU A 1 105 ? 21.245 -17.428 -10.470 1.00 38.56 105 LEU A O 1
ATOM 815 N N . LEU A 1 106 ? 21.076 -17.058 -12.673 1.00 45.22 106 LEU A N 1
ATOM 816 C CA . LEU A 1 106 ? 21.171 -18.488 -13.039 1.00 45.22 106 LEU A CA 1
ATOM 817 C C . LEU A 1 106 ? 22.626 -18.957 -13.136 1.00 45.22 106 LEU A C 1
ATOM 819 O O . LEU A 1 106 ? 22.891 -20.117 -12.832 1.00 45.22 106 LEU A O 1
ATOM 823 N N . ASP A 1 107 ? 23.559 -18.058 -13.461 1.00 44.88 107 ASP A N 1
ATOM 824 C CA . ASP A 1 107 ? 24.999 -18.356 -13.453 1.00 44.88 107 ASP A CA 1
ATOM 825 C C . ASP A 1 107 ? 25.514 -18.696 -12.041 1.00 44.88 107 ASP A C 1
ATOM 827 O O . ASP A 1 107 ? 26.487 -19.426 -11.899 1.00 44.88 107 ASP A O 1
ATOM 831 N N . ILE A 1 108 ? 24.831 -18.239 -10.982 1.00 41.03 108 ILE A N 1
ATOM 832 C CA . ILE A 1 108 ? 25.167 -18.573 -9.585 1.00 41.03 108 ILE A CA 1
ATOM 833 C C . ILE A 1 108 ? 24.802 -20.028 -9.244 1.00 41.03 108 ILE A C 1
ATOM 835 O O . ILE A 1 108 ? 25.405 -20.617 -8.349 1.00 41.03 108 ILE A O 1
ATOM 839 N N . PHE A 1 109 ? 23.820 -20.619 -9.935 1.00 40.06 109 PHE A N 1
ATOM 840 C CA . PHE A 1 109 ? 23.289 -21.943 -9.598 1.00 40.06 109 PHE A CA 1
ATOM 841 C C . PHE A 1 109 ? 23.742 -23.073 -10.534 1.00 40.06 109 PHE A C 1
ATOM 843 O O . PHE A 1 109 ? 23.353 -24.208 -10.272 1.00 40.06 109 PHE A O 1
ATOM 850 N N . GLU A 1 110 ? 24.539 -22.798 -11.581 1.00 44.12 110 GLU A N 1
ATOM 851 C CA . GLU A 1 110 ? 25.132 -23.787 -12.521 1.00 44.12 110 GLU A CA 1
ATOM 852 C C . GLU A 1 110 ? 24.185 -24.937 -12.943 1.00 44.12 110 GLU A C 1
ATOM 854 O O . GLU A 1 110 ? 24.591 -26.059 -13.247 1.00 44.12 110 GLU A O 1
ATOM 859 N N . LEU A 1 111 ? 22.876 -24.679 -12.979 1.00 45.25 111 LEU A N 1
ATOM 860 C CA . LEU A 1 111 ? 21.873 -25.728 -13.123 1.00 45.25 111 LEU A CA 1
ATOM 861 C C . LEU A 1 111 ? 21.450 -25.874 -14.590 1.00 45.25 111 LEU A C 1
ATOM 863 O O . LEU A 1 111 ? 20.307 -25.579 -14.920 1.00 45.25 111 LEU A O 1
ATOM 867 N N . ALA A 1 112 ? 22.385 -26.278 -15.463 1.00 40.69 112 ALA A N 1
ATOM 868 C CA . ALA A 1 112 ? 22.176 -27.093 -16.678 1.00 40.69 112 ALA A CA 1
ATOM 869 C C . ALA A 1 112 ? 23.273 -26.877 -17.738 1.00 40.69 112 ALA A C 1
ATOM 871 O O . ALA A 1 112 ? 23.609 -25.756 -18.106 1.00 40.69 112 ALA A O 1
ATOM 872 N N . SER A 1 113 ? 23.726 -27.979 -18.342 1.00 37.75 113 SER A N 1
ATOM 873 C CA . SER A 1 113 ? 24.703 -28.045 -19.441 1.00 37.75 113 SER A CA 1
ATOM 874 C C . SER A 1 113 ? 24.160 -27.656 -20.828 1.00 37.75 113 SER A C 1
ATOM 876 O O . SER A 1 113 ? 24.858 -27.816 -21.822 1.00 37.75 113 SER A O 1
ATOM 878 N N . ASN A 1 114 ? 22.934 -27.133 -20.914 1.00 40.75 114 ASN A N 1
ATOM 879 C CA . ASN A 1 114 ? 22.342 -26.584 -22.137 1.00 40.75 114 ASN A CA 1
ATOM 880 C C . ASN A 1 114 ? 21.451 -25.388 -21.761 1.00 40.75 114 ASN A C 1
ATOM 882 O O . ASN A 1 114 ? 20.270 -25.577 -21.459 1.00 40.75 114 ASN A O 1
ATOM 886 N N . PRO A 1 115 ? 21.988 -24.159 -21.723 1.00 41.22 115 PRO A N 1
ATOM 887 C CA . PRO A 1 115 ? 21.226 -22.998 -21.304 1.00 41.22 115 PRO A CA 1
ATOM 888 C C . PRO A 1 115 ? 20.314 -22.580 -22.457 1.00 41.22 115 PRO A C 1
ATOM 890 O O . PRO A 1 115 ? 20.740 -21.895 -23.380 1.00 41.22 115 PRO A O 1
ATOM 893 N N . THR A 1 116 ? 19.042 -22.977 -22.426 1.00 41.75 116 THR A N 1
ATOM 894 C CA . THR A 1 116 ? 17.997 -22.210 -23.115 1.00 41.75 116 THR A CA 1
ATOM 895 C C . THR A 1 116 ? 17.607 -21.061 -22.178 1.00 41.75 116 THR A C 1
ATOM 897 O O . THR A 1 116 ? 16.897 -21.315 -21.201 1.00 41.75 116 THR A O 1
ATOM 900 N N . PRO A 1 117 ? 18.057 -19.810 -22.407 1.00 46.69 117 PRO A N 1
ATOM 901 C CA . PRO A 1 117 ? 17.996 -18.731 -21.410 1.00 46.69 117 PRO A CA 1
ATOM 902 C C . PRO A 1 117 ? 16.581 -18.238 -21.070 1.00 46.69 117 PRO A C 1
ATOM 904 O O . PRO A 1 117 ? 16.423 -17.398 -20.194 1.00 46.69 117 PRO A O 1
ATOM 907 N N . TYR A 1 118 ? 15.550 -18.728 -21.762 1.00 44.94 118 TYR A N 1
ATOM 908 C CA . TYR A 1 118 ? 14.253 -18.052 -21.847 1.00 44.94 118 TYR A CA 1
ATOM 909 C C . TYR A 1 118 ? 13.142 -18.630 -20.961 1.00 44.94 118 TYR A C 1
ATOM 911 O O . TYR A 1 118 ? 12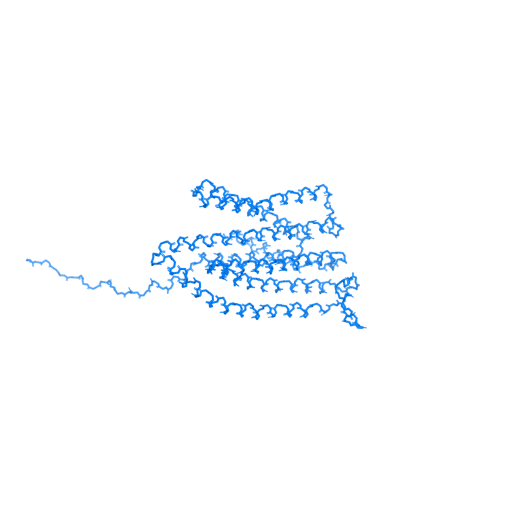.075 -18.029 -20.875 1.00 44.94 118 TYR A O 1
ATOM 919 N N . HIS A 1 119 ? 13.354 -19.770 -20.288 1.00 49.03 119 HIS A N 1
ATOM 920 C CA . HIS A 1 119 ? 12.246 -20.508 -19.654 1.00 49.03 119 HIS A CA 1
ATOM 921 C C . HIS A 1 119 ? 12.498 -21.029 -18.233 1.00 49.03 119 HIS A C 1
ATOM 923 O O . HIS A 1 119 ? 11.609 -21.662 -17.666 1.00 49.03 119 HIS A O 1
ATOM 929 N N . ALA A 1 120 ? 13.657 -20.760 -17.626 1.00 55.62 120 ALA A N 1
ATOM 930 C CA . ALA A 1 120 ? 13.965 -21.320 -16.310 1.00 55.62 120 ALA A CA 1
ATOM 931 C C . ALA A 1 120 ? 13.234 -20.613 -15.151 1.00 55.62 120 ALA A C 1
ATOM 933 O O . ALA A 1 120 ? 12.851 -21.287 -14.205 1.00 55.62 120 ALA A O 1
ATOM 934 N N . SER A 1 121 ? 12.994 -19.293 -15.207 1.00 65.44 121 SER A N 1
ATOM 935 C CA . SER A 1 121 ? 12.428 -18.534 -14.069 1.00 65.44 121 SER A CA 1
ATOM 936 C C . SER A 1 121 ? 10.904 -18.639 -13.927 1.00 65.44 121 SER A C 1
ATOM 938 O O . SER A 1 121 ? 10.389 -18.706 -12.814 1.00 65.44 121 SER A O 1
ATOM 940 N N . LEU A 1 122 ? 10.176 -18.714 -15.043 1.00 69.00 122 LEU A N 1
ATOM 941 C CA . LEU A 1 122 ? 8.711 -18.768 -15.081 1.00 69.00 122 LEU A CA 1
ATOM 942 C C . LEU A 1 122 ? 8.095 -19.904 -14.231 1.00 69.00 122 LEU A C 1
ATOM 944 O O . LEU A 1 122 ? 7.152 -19.625 -13.485 1.00 69.00 122 LEU A O 1
ATOM 948 N N . PRO A 1 123 ? 8.592 -21.162 -14.259 1.00 73.06 123 PRO A N 1
ATOM 949 C CA . PRO A 1 123 ? 8.065 -22.207 -13.382 1.00 73.06 123 PRO A CA 1
ATOM 950 C C . PRO A 1 123 ? 8.298 -21.907 -11.894 1.00 73.06 123 PRO A C 1
ATOM 952 O O . PRO A 1 123 ? 7.431 -22.228 -11.082 1.00 73.06 123 PRO A O 1
ATOM 955 N N . PHE A 1 124 ? 9.407 -21.254 -11.524 1.00 79.75 124 PHE A N 1
ATOM 956 C CA . PHE A 1 124 ? 9.653 -20.855 -10.134 1.00 79.75 124 PHE A CA 1
ATOM 957 C C . PHE A 1 124 ? 8.688 -19.760 -9.678 1.00 79.75 124 PHE A C 1
ATOM 959 O O . PHE A 1 124 ? 8.162 -19.839 -8.571 1.00 79.75 124 PHE A O 1
ATOM 966 N N . GLU A 1 125 ? 8.391 -18.773 -10.521 1.00 80.06 125 GLU A N 1
ATOM 967 C CA . GLU A 1 125 ? 7.441 -17.713 -10.167 1.00 80.06 125 GLU A CA 1
ATOM 968 C C . GLU A 1 125 ? 6.010 -18.257 -10.011 1.00 80.06 125 GLU A C 1
ATOM 970 O O . GLU A 1 125 ? 5.315 -17.923 -9.047 1.00 80.06 125 GLU A O 1
ATOM 975 N N . ILE A 1 126 ? 5.582 -19.168 -10.895 1.00 82.88 126 ILE A N 1
ATOM 976 C CA . ILE A 1 126 ? 4.298 -19.874 -10.746 1.00 82.88 126 ILE A CA 1
ATOM 977 C C . ILE A 1 126 ? 4.291 -20.709 -9.460 1.00 82.88 126 ILE A C 1
ATOM 979 O O . ILE A 1 126 ? 3.298 -20.697 -8.724 1.00 82.88 126 ILE A O 1
ATOM 983 N N . ALA A 1 127 ? 5.394 -21.402 -9.158 1.00 86.50 127 ALA A N 1
ATOM 984 C CA . ALA A 1 127 ? 5.527 -22.163 -7.922 1.00 86.50 127 ALA A CA 1
ATOM 985 C C . ALA A 1 127 ? 5.361 -21.255 -6.694 1.00 86.50 127 ALA A C 1
ATOM 987 O O . ALA A 1 127 ? 4.563 -21.585 -5.815 1.00 86.50 127 ALA A O 1
ATOM 988 N N . VAL A 1 128 ? 6.001 -20.081 -6.667 1.00 88.31 128 VAL A N 1
ATOM 989 C CA . VAL A 1 128 ? 5.853 -19.092 -5.584 1.00 88.31 128 VAL A CA 1
ATOM 990 C C . VAL A 1 128 ? 4.395 -18.658 -5.419 1.00 88.31 128 VAL A C 1
ATOM 992 O O . VAL A 1 128 ? 3.872 -18.720 -4.306 1.00 88.31 128 VAL A O 1
ATOM 995 N N . VAL A 1 129 ? 3.697 -18.289 -6.500 1.00 91.06 129 VAL A N 1
ATOM 996 C CA . VAL A 1 129 ? 2.278 -17.880 -6.431 1.00 91.06 129 VAL A CA 1
ATOM 997 C C . VAL A 1 129 ? 1.395 -19.010 -5.897 1.00 91.06 129 VAL A C 1
ATOM 999 O O . VAL A 1 129 ? 0.540 -18.783 -5.033 1.00 91.06 129 VAL A O 1
ATOM 1002 N N . SER A 1 130 ? 1.603 -20.235 -6.384 1.00 91.00 130 SER A N 1
ATOM 1003 C CA . SER A 1 130 ? 0.828 -21.401 -5.949 1.00 91.00 130 SER A CA 1
ATOM 1004 C C . SER A 1 130 ? 1.045 -21.700 -4.462 1.00 91.00 130 SER A C 1
ATOM 1006 O O . SER A 1 130 ? 0.081 -21.845 -3.707 1.00 91.00 130 SER A O 1
ATOM 1008 N N . LEU A 1 131 ? 2.303 -21.681 -4.016 1.00 93.75 131 LEU A N 1
ATOM 1009 C CA . LEU A 1 131 ? 2.698 -21.942 -2.641 1.00 93.75 131 LEU A CA 1
ATOM 1010 C C . LEU A 1 131 ? 2.135 -20.874 -1.698 1.00 93.75 131 LEU A C 1
ATOM 1012 O O . LEU A 1 131 ? 1.537 -21.196 -0.671 1.00 93.75 131 LEU A O 1
ATOM 1016 N N . MET A 1 132 ? 2.246 -19.601 -2.080 1.00 93.50 132 MET A N 1
ATOM 1017 C CA . MET A 1 132 ? 1.674 -18.497 -1.314 1.00 93.50 132 MET A CA 1
ATOM 1018 C C . MET A 1 132 ? 0.157 -18.565 -1.227 1.00 93.50 132 MET A C 1
ATOM 1020 O O . MET A 1 132 ? -0.390 -18.251 -0.178 1.00 93.50 132 MET A O 1
ATOM 1024 N N . THR A 1 133 ? -0.532 -19.011 -2.277 1.00 94.12 133 THR A N 1
ATOM 1025 C CA . THR A 1 133 ? -1.993 -19.178 -2.242 1.00 94.12 133 THR A CA 1
ATOM 1026 C C . THR A 1 133 ? -2.401 -20.219 -1.198 1.00 94.12 133 THR A C 1
ATOM 1028 O O . THR A 1 133 ? -3.303 -19.973 -0.393 1.00 94.12 133 THR A O 1
ATOM 1031 N N . VAL A 1 134 ? -1.701 -21.358 -1.161 1.00 96.12 134 VAL A N 1
ATOM 1032 C CA . VAL A 1 134 ? -1.940 -22.418 -0.168 1.00 96.12 134 VAL A CA 1
ATOM 1033 C C . VAL A 1 134 ? -1.648 -21.913 1.247 1.00 96.12 134 VAL A C 1
ATOM 1035 O O . VAL A 1 134 ? -2.478 -22.079 2.144 1.00 96.12 134 VAL A O 1
ATOM 1038 N N . PHE A 1 135 ? -0.513 -21.239 1.456 1.00 94.75 135 PHE A N 1
ATOM 1039 C CA . PHE A 1 135 ? -0.165 -20.686 2.766 1.00 94.75 135 PHE A CA 1
ATOM 1040 C C . PHE A 1 135 ? -1.088 -19.547 3.204 1.00 94.75 135 PHE A C 1
ATOM 1042 O O . PHE A 1 135 ? -1.419 -19.477 4.384 1.00 94.75 135 PHE A O 1
ATOM 1049 N N . ALA A 1 136 ? -1.549 -18.689 2.294 1.00 94.88 136 ALA A N 1
ATOM 1050 C CA . ALA A 1 136 ? -2.512 -17.632 2.593 1.00 94.88 136 ALA A CA 1
ATOM 1051 C C . ALA A 1 136 ? -3.850 -18.222 3.059 1.00 94.88 136 ALA A C 1
ATOM 1053 O O . ALA A 1 136 ? -4.404 -17.777 4.066 1.00 94.88 136 ALA A O 1
ATOM 1054 N N . ALA A 1 137 ? -4.334 -19.273 2.388 1.00 95.69 137 ALA A N 1
ATOM 1055 C CA . ALA A 1 137 ? -5.540 -19.989 2.797 1.00 95.69 137 ALA A CA 1
ATOM 1056 C C . ALA A 1 137 ? -5.366 -20.666 4.169 1.00 95.69 137 ALA A C 1
ATOM 1058 O O . ALA A 1 137 ? -6.212 -20.503 5.051 1.00 95.69 137 ALA A O 1
ATOM 1059 N N . GLY A 1 138 ? -4.246 -21.364 4.387 1.00 96.25 138 GLY A N 1
ATOM 1060 C CA . GLY A 1 138 ? -3.924 -21.968 5.684 1.00 96.25 138 GLY A CA 1
ATOM 1061 C C . GLY A 1 138 ? -3.817 -20.928 6.805 1.00 96.25 138 GLY A C 1
ATOM 1062 O O . GLY A 1 138 ? -4.393 -21.100 7.883 1.00 96.25 138 GLY A O 1
ATOM 1063 N N . PHE A 1 139 ? -3.156 -19.802 6.532 1.00 95.00 139 PHE A N 1
ATOM 1064 C CA . PHE A 1 139 ? -3.045 -18.684 7.462 1.00 95.00 139 PHE A CA 1
ATOM 1065 C C . PHE A 1 139 ? -4.411 -18.069 7.775 1.00 95.00 139 PHE A C 1
ATOM 1067 O O . PHE A 1 139 ? -4.671 -17.770 8.935 1.00 95.00 139 PHE A O 1
ATOM 1074 N N . ALA A 1 140 ? -5.318 -17.942 6.802 1.00 95.69 140 ALA A N 1
ATOM 1075 C CA . ALA A 1 140 ? -6.673 -17.437 7.036 1.00 95.69 140 ALA A CA 1
ATOM 1076 C C . ALA A 1 140 ? -7.473 -18.326 8.010 1.00 95.69 140 ALA A C 1
ATOM 1078 O O . ALA A 1 140 ? -8.174 -17.810 8.885 1.00 95.69 140 ALA A O 1
ATOM 1079 N N . VAL A 1 141 ? -7.324 -19.654 7.924 1.00 96.69 141 VAL A N 1
ATOM 1080 C CA . VAL A 1 141 ? -7.955 -20.598 8.868 1.00 96.69 141 VAL A CA 1
ATOM 1081 C C . VAL A 1 141 ? -7.410 -20.410 10.285 1.00 96.69 141 VAL A C 1
ATOM 1083 O O . VAL A 1 141 ? -8.177 -20.371 11.252 1.00 96.69 141 VAL A O 1
ATOM 1086 N N . ILE A 1 142 ? -6.090 -20.265 10.422 1.00 95.62 142 ILE A N 1
ATOM 1087 C CA . ILE A 1 142 ? -5.444 -20.011 11.716 1.00 95.62 142 ILE A CA 1
ATOM 1088 C C . ILE A 1 142 ? -5.887 -18.644 12.259 1.00 95.62 142 ILE A C 1
ATOM 1090 O O . ILE A 1 142 ? -6.353 -18.551 13.394 1.00 95.62 142 ILE A O 1
ATOM 1094 N N . ALA A 1 143 ? -5.848 -17.604 11.430 1.00 94.75 143 ALA A N 1
ATOM 1095 C CA . ALA A 1 143 ? -6.268 -16.249 11.763 1.00 94.75 143 ALA A CA 1
ATOM 1096 C C . ALA A 1 143 ? -7.727 -16.180 12.237 1.00 94.75 143 ALA A C 1
ATOM 1098 O O . ALA A 1 143 ? -8.023 -15.434 13.166 1.00 94.75 143 ALA A O 1
ATOM 1099 N N . TYR A 1 144 ? -8.629 -16.996 11.682 1.00 95.00 144 TYR A N 1
ATOM 1100 C CA . TYR A 1 144 ? -10.008 -17.096 12.167 1.00 95.00 144 TYR A CA 1
ATOM 1101 C C . TYR A 1 144 ? -10.090 -17.606 13.614 1.00 95.00 144 TYR A C 1
ATOM 1103 O O . TYR A 1 144 ? -10.884 -17.098 14.412 1.00 95.00 144 TYR A O 1
ATOM 1111 N N . LYS A 1 145 ? -9.246 -18.575 13.993 1.00 94.31 145 LYS A N 1
ATOM 1112 C CA . LYS A 1 145 ? -9.157 -19.034 15.389 1.00 94.31 145 LYS A CA 1
ATOM 1113 C C . LYS A 1 145 ? -8.597 -17.938 16.300 1.00 94.31 145 LYS A C 1
ATOM 1115 O O . LYS A 1 145 ? -9.173 -17.695 17.360 1.00 94.31 145 LYS A O 1
ATOM 1120 N N . LEU A 1 146 ? -7.545 -17.233 15.871 1.00 93.31 146 LEU A N 1
ATOM 1121 C CA . LEU A 1 146 ? -7.001 -16.096 16.627 1.00 93.31 146 LEU A CA 1
ATOM 1122 C C . LEU A 1 146 ? -8.020 -14.967 16.788 1.00 93.31 146 LEU A C 1
ATOM 1124 O O . LEU A 1 146 ? -8.134 -14.398 17.869 1.00 93.31 146 LEU A O 1
ATOM 1128 N N . TYR A 1 147 ? -8.792 -14.671 15.743 1.00 92.06 147 TYR A N 1
ATOM 1129 C CA . TYR A 1 147 ? -9.844 -13.662 15.786 1.00 92.06 147 TYR A CA 1
ATOM 1130 C C . TYR A 1 147 ? -10.863 -13.957 16.894 1.00 92.06 147 TYR A C 1
ATOM 1132 O O . TYR A 1 147 ? -11.223 -13.049 17.646 1.00 92.06 147 TYR A O 1
ATOM 1140 N N . LYS A 1 148 ? -11.282 -15.221 17.049 1.00 92.25 148 LYS A N 1
ATOM 1141 C CA . LYS A 1 148 ? -12.188 -15.626 18.136 1.00 92.25 148 LYS A CA 1
ATOM 1142 C C . LYS A 1 148 ? -11.554 -15.444 19.513 1.00 92.25 148 LYS A C 1
ATOM 1144 O O . LYS A 1 148 ? -12.185 -14.859 20.390 1.00 92.25 148 LYS A O 1
ATOM 1149 N N . GLU A 1 149 ? -10.316 -15.898 19.694 1.00 93.25 149 GLU A N 1
ATOM 1150 C CA . GLU A 1 149 ? -9.625 -15.837 20.990 1.00 93.25 149 GLU A CA 1
ATOM 1151 C C . GLU A 1 149 ? -9.338 -14.391 21.428 1.00 93.25 149 GLU A C 1
ATOM 1153 O O . GLU A 1 149 ? -9.588 -13.987 22.570 1.00 93.25 149 GLU A O 1
ATOM 1158 N N . PHE A 1 150 ? -8.862 -13.566 20.498 1.00 89.88 150 PHE A N 1
ATOM 1159 C CA . PHE A 1 150 ? -8.591 -12.154 20.750 1.00 89.88 150 PHE A CA 1
ATOM 1160 C C . PHE A 1 150 ? -9.891 -11.371 20.935 1.00 89.88 150 PHE A C 1
ATOM 1162 O O . PHE A 1 150 ? -9.978 -10.542 21.840 1.00 89.88 150 PHE A O 1
ATOM 1169 N N . GLY A 1 151 ? -10.932 -11.680 20.157 1.00 86.25 151 GLY A N 1
ATOM 1170 C CA . GLY A 1 151 ? -12.260 -11.088 20.317 1.00 86.25 151 GLY A CA 1
ATOM 1171 C C . GLY A 1 151 ? -12.855 -11.379 21.694 1.00 86.25 151 GLY A C 1
ATOM 1172 O O . GLY A 1 151 ? -13.355 -10.467 22.356 1.00 86.25 151 GLY A O 1
ATOM 1173 N N . TRP A 1 152 ? -12.718 -12.619 22.170 1.00 87.75 152 TRP A N 1
ATOM 1174 C CA . TRP A 1 152 ? -13.127 -13.012 23.517 1.00 87.75 152 TRP A CA 1
ATOM 1175 C C . TRP A 1 152 ? -12.318 -12.294 24.604 1.00 87.75 152 TRP A C 1
ATOM 1177 O O . TRP A 1 152 ? -12.881 -11.822 25.592 1.00 87.75 152 TRP A O 1
ATOM 1187 N N . THR A 1 153 ? -11.006 -12.140 24.407 1.00 86.88 153 THR A N 1
ATOM 1188 C CA . THR A 1 153 ? -10.139 -11.394 25.334 1.00 86.88 153 THR A CA 1
ATOM 1189 C C . THR A 1 153 ? -10.529 -9.914 25.424 1.00 86.88 153 THR A C 1
ATOM 1191 O O . THR A 1 153 ? -10.626 -9.372 26.526 1.00 86.88 153 THR A O 1
ATOM 1194 N N . ILE A 1 154 ? -10.787 -9.258 24.289 1.00 84.62 154 ILE A N 1
ATOM 1195 C CA . ILE A 1 154 ? -11.216 -7.851 24.241 1.00 84.62 154 ILE A CA 1
ATOM 1196 C C . ILE A 1 154 ? -12.577 -7.680 24.922 1.00 84.62 154 ILE A C 1
ATOM 1198 O O . ILE A 1 154 ? -12.750 -6.749 25.708 1.00 84.62 154 ILE A O 1
ATOM 1202 N N . TYR A 1 155 ? -13.518 -8.597 24.672 1.00 83.75 155 TYR A N 1
ATOM 1203 C CA . TYR A 1 155 ? -14.839 -8.576 25.302 1.00 83.75 155 TYR A CA 1
ATOM 1204 C C . TYR A 1 155 ? -14.745 -8.605 26.833 1.00 83.75 155 TYR A C 1
ATOM 1206 O O . TYR A 1 155 ? -15.361 -7.772 27.493 1.00 83.75 155 TYR A O 1
ATOM 1214 N N . LYS A 1 156 ? -13.905 -9.480 27.404 1.00 85.69 156 LYS A N 1
ATOM 1215 C CA . LYS A 1 156 ? -13.694 -9.527 28.863 1.00 85.69 156 LYS A CA 1
ATOM 1216 C C . LYS A 1 156 ? -13.070 -8.251 29.428 1.00 85.69 156 LYS A C 1
ATOM 1218 O O . LYS A 1 156 ? -13.345 -7.909 30.570 1.00 85.69 156 LYS A O 1
ATOM 1223 N N . LYS A 1 157 ? -12.200 -7.579 28.665 1.00 83.75 157 LYS A N 1
ATOM 1224 C CA . LYS A 1 157 ? -11.463 -6.397 29.139 1.00 83.75 157 LYS A CA 1
ATOM 1225 C C . LYS A 1 157 ? -12.308 -5.120 29.119 1.00 83.75 157 LYS A C 1
ATOM 1227 O O . LYS A 1 157 ? -12.161 -4.300 30.015 1.00 83.75 157 LYS A O 1
ATOM 1232 N N . ILE A 1 158 ? -13.139 -4.939 28.090 1.00 84.31 158 ILE A N 1
ATOM 1233 C CA . ILE A 1 158 ? -13.978 -3.737 27.919 1.00 84.31 158 ILE A CA 1
ATOM 1234 C C . ILE A 1 158 ? -15.339 -3.905 28.615 1.00 84.31 158 ILE A C 1
ATOM 1236 O O . ILE A 1 158 ? -15.894 -2.935 29.119 1.00 84.31 158 ILE A O 1
ATOM 1240 N N . GLY A 1 159 ? -15.869 -5.128 28.676 1.00 81.31 159 GLY A N 1
ATOM 1241 C CA . GLY A 1 159 ? -17.202 -5.405 29.206 1.00 81.31 159 GLY A CA 1
ATOM 1242 C C . GLY A 1 159 ? -18.306 -5.276 28.151 1.00 81.31 159 GLY A C 1
ATOM 1243 O O . GLY A 1 159 ? -18.061 -5.351 26.945 1.00 81.31 159 GLY A O 1
ATOM 1244 N N . ALA A 1 160 ? -19.548 -5.129 28.618 1.00 82.19 160 ALA A N 1
ATOM 1245 C CA . ALA A 1 160 ? -20.746 -5.141 27.774 1.00 82.19 160 ALA A CA 1
ATOM 1246 C C . ALA A 1 160 ? -21.100 -3.779 27.145 1.00 82.19 160 ALA A C 1
ATOM 1248 O O . ALA A 1 160 ? -22.047 -3.714 26.363 1.00 82.19 160 ALA A O 1
ATOM 1249 N N . ASP A 1 161 ? -20.356 -2.711 27.452 1.00 88.06 161 ASP A N 1
ATOM 1250 C CA . ASP A 1 161 ? -20.594 -1.398 26.852 1.00 88.06 161 ASP A CA 1
ATOM 1251 C C . ASP A 1 161 ? -20.251 -1.413 25.353 1.00 88.06 161 ASP A C 1
ATOM 1253 O O . ASP A 1 161 ? -19.093 -1.531 24.930 1.00 88.06 161 ASP A O 1
ATOM 1257 N N . LEU A 1 162 ? -21.300 -1.307 24.540 1.00 84.00 162 LEU A N 1
ATOM 1258 C CA . LEU A 1 162 ? -21.222 -1.316 23.086 1.00 84.00 162 LEU A CA 1
ATOM 1259 C C . LEU A 1 162 ? -20.536 -0.051 22.552 1.00 84.00 162 LEU A C 1
ATOM 1261 O O . LEU A 1 162 ? -19.742 -0.157 21.616 1.00 84.00 162 LEU A O 1
ATOM 1265 N N . ALA A 1 163 ? -20.778 1.110 23.171 1.00 85.75 163 ALA A N 1
ATOM 1266 C CA . ALA A 1 163 ? -20.267 2.395 22.700 1.00 85.75 163 ALA A CA 1
ATOM 1267 C C . ALA A 1 163 ? -18.744 2.477 22.865 1.00 85.75 163 ALA A C 1
ATOM 1269 O O . ALA A 1 163 ? -18.022 2.796 21.915 1.00 85.75 163 ALA A O 1
ATOM 1270 N N . MET A 1 164 ? -18.238 2.094 24.041 1.00 85.62 164 MET A N 1
ATOM 1271 C CA . MET A 1 164 ? -16.797 2.061 24.305 1.00 85.62 164 MET A CA 1
ATOM 1272 C C . MET A 1 164 ? -16.070 1.083 23.370 1.00 85.62 164 MET A C 1
ATOM 1274 O O . MET A 1 164 ? -14.972 1.360 22.871 1.00 85.62 164 MET A O 1
ATOM 1278 N N . ARG A 1 165 ? -16.695 -0.064 23.083 1.00 83.75 165 ARG A N 1
ATOM 1279 C CA . ARG A 1 165 ? -16.142 -1.065 22.168 1.00 83.75 165 ARG A CA 1
ATOM 1280 C C . ARG A 1 165 ? -16.080 -0.555 20.730 1.00 83.75 165 ARG A C 1
ATOM 1282 O O . ARG A 1 165 ? -15.095 -0.830 20.044 1.00 83.75 165 ARG A O 1
ATOM 1289 N N . ASP A 1 166 ? -17.093 0.166 20.270 1.00 85.56 166 ASP A N 1
ATOM 1290 C CA . ASP A 1 166 ? -17.115 0.700 18.908 1.00 85.56 166 ASP A CA 1
ATOM 1291 C C . ASP A 1 166 ? -16.098 1.832 18.725 1.00 85.56 166 ASP A C 1
ATOM 1293 O O . ASP A 1 166 ? -15.348 1.815 17.746 1.00 85.56 166 ASP A O 1
ATOM 1297 N N . MET A 1 167 ? -15.942 2.718 19.714 1.00 86.25 167 MET A N 1
ATOM 1298 C CA . MET A 1 167 ? -14.867 3.717 19.707 1.00 86.25 167 MET A CA 1
ATOM 1299 C C . MET A 1 167 ? -13.477 3.060 19.657 1.00 86.25 167 MET A C 1
ATOM 1301 O O . MET A 1 167 ? -12.622 3.463 18.865 1.00 86.25 167 MET A O 1
ATOM 1305 N N . TYR A 1 168 ? -13.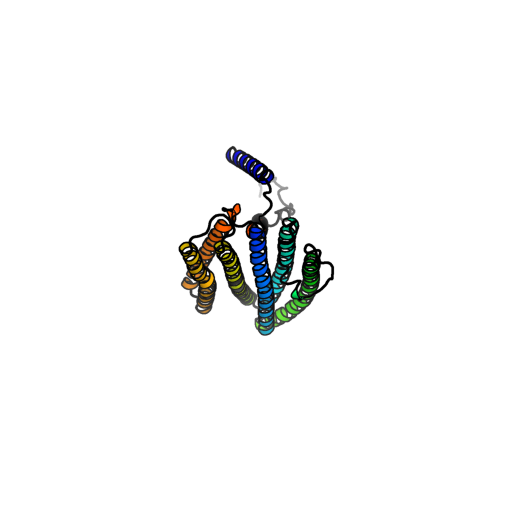256 2.002 20.445 1.00 86.88 168 TYR A N 1
ATOM 1306 C CA . TYR A 1 168 ? -11.994 1.260 20.423 1.00 86.88 168 TYR A CA 1
ATOM 1307 C C . TYR A 1 168 ? -11.729 0.591 19.065 1.00 86.88 168 TYR A C 1
ATOM 1309 O O . TYR A 1 168 ? -10.599 0.623 18.577 1.00 86.88 168 TYR A O 1
ATOM 1317 N N . LYS A 1 169 ? -12.753 0.024 18.409 1.00 83.25 169 LYS A N 1
ATOM 1318 C CA . LYS A 1 169 ? -12.607 -0.532 17.052 1.00 83.25 169 LYS A CA 1
ATOM 1319 C C . LYS A 1 169 ? -12.186 0.541 16.051 1.00 83.25 169 LYS A C 1
ATOM 1321 O O . LYS A 1 169 ? -11.244 0.307 15.299 1.00 83.25 169 LYS A O 1
ATOM 1326 N N . VAL A 1 170 ? -12.847 1.701 16.053 1.00 86.12 170 VAL A N 1
ATOM 1327 C CA . VAL A 1 170 ? -12.515 2.816 15.146 1.00 86.12 170 VAL A CA 1
ATOM 1328 C C . VAL A 1 170 ? -11.081 3.286 15.377 1.00 86.12 170 VAL A C 1
ATOM 1330 O O . VAL A 1 170 ? -10.332 3.445 14.415 1.00 86.12 170 VAL A O 1
ATOM 1333 N N . TYR A 1 171 ? -10.661 3.410 16.638 1.00 87.81 171 TYR A N 1
ATOM 1334 C CA . TYR A 1 171 ? -9.274 3.716 16.991 1.00 87.81 171 TYR A CA 1
ATOM 1335 C C . TYR A 1 171 ? -8.288 2.692 16.403 1.00 87.81 171 TYR A C 1
ATOM 1337 O O . TYR A 1 171 ? -7.310 3.070 15.760 1.00 87.81 171 TYR A O 1
ATOM 1345 N N . GLN A 1 172 ? -8.551 1.392 16.571 1.00 87.81 172 GLN A N 1
ATOM 1346 C CA . GLN A 1 172 ? -7.670 0.340 16.053 1.00 87.81 172 GLN A CA 1
ATOM 1347 C C . GLN A 1 172 ? -7.624 0.304 14.521 1.00 87.81 172 GLN A C 1
ATOM 1349 O O . GLN A 1 172 ? -6.554 0.100 13.948 1.00 87.81 172 GLN A O 1
ATOM 1354 N N . ILE A 1 173 ? -8.758 0.540 13.854 1.00 86.06 173 ILE A N 1
ATOM 1355 C CA . ILE A 1 173 ? -8.824 0.665 12.392 1.00 86.06 173 ILE A CA 1
ATOM 1356 C C . ILE A 1 173 ? -7.991 1.863 11.931 1.00 86.06 173 ILE A C 1
ATOM 1358 O O . ILE A 1 173 ? -7.183 1.719 11.018 1.00 86.06 173 ILE A O 1
ATOM 1362 N N . PHE A 1 174 ? -8.130 3.015 12.586 1.00 85.06 174 PHE A N 1
ATOM 1363 C CA . PHE A 1 174 ? -7.379 4.222 12.247 1.00 85.06 1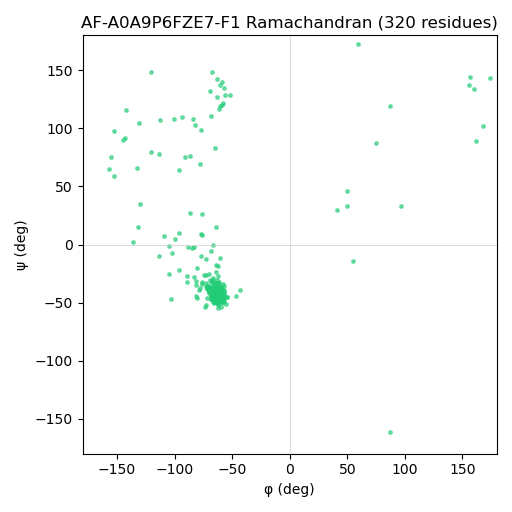74 PHE A CA 1
ATOM 1364 C C . PHE A 1 174 ? -5.865 4.022 12.378 1.00 85.06 174 PHE A C 1
ATOM 1366 O O . PHE A 1 174 ? -5.124 4.285 11.432 1.00 85.06 174 PHE A O 1
ATOM 1373 N N . ILE A 1 175 ? -5.402 3.481 13.511 1.00 88.81 175 ILE A N 1
ATOM 1374 C CA . ILE A 1 175 ? -3.981 3.163 13.709 1.00 88.81 175 ILE A CA 1
ATOM 1375 C C . ILE A 1 175 ? -3.491 2.161 12.660 1.00 88.81 175 ILE A C 1
ATOM 1377 O O . ILE A 1 175 ? -2.362 2.279 12.183 1.00 88.81 175 ILE A O 1
ATOM 1381 N N . MET A 1 176 ? -4.325 1.199 12.261 1.00 87.38 176 MET A N 1
ATOM 1382 C CA . MET A 1 176 ? -3.942 0.251 11.222 1.00 87.38 176 MET A CA 1
ATOM 1383 C C . MET A 1 176 ? -3.839 0.854 9.835 1.00 87.38 176 MET A C 1
ATOM 1385 O O . MET A 1 176 ? -2.874 0.557 9.131 1.00 87.38 176 MET A O 1
ATOM 1389 N N . ILE A 1 177 ? -4.764 1.736 9.467 1.00 84.00 177 ILE A N 1
ATOM 1390 C CA . ILE A 1 177 ? -4.665 2.496 8.222 1.00 84.00 177 ILE A CA 1
ATOM 1391 C C . ILE A 1 177 ? -3.359 3.295 8.207 1.00 84.00 177 ILE A C 1
ATOM 1393 O O . ILE A 1 177 ? -2.645 3.217 7.217 1.00 84.00 177 ILE A O 1
ATOM 1397 N N . LEU A 1 178 ? -2.979 3.954 9.310 1.00 86.31 178 LEU A N 1
ATOM 1398 C CA . LEU A 1 178 ? -1.704 4.683 9.395 1.00 86.31 178 LEU A CA 1
ATOM 1399 C C . LEU A 1 178 ? -0.476 3.783 9.192 1.00 86.31 178 LEU A C 1
ATOM 1401 O O . LEU A 1 178 ? 0.458 4.174 8.498 1.00 86.31 178 LEU A O 1
ATOM 1405 N N . LYS A 1 179 ? -0.452 2.573 9.769 1.00 88.38 179 LYS A N 1
ATOM 1406 C CA . LYS A 1 179 ? 0.674 1.638 9.572 1.00 88.38 179 LYS A CA 1
ATOM 1407 C C . LYS A 1 179 ? 0.819 1.223 8.107 1.00 88.38 179 LYS A C 1
ATOM 1409 O O . LYS A 1 179 ? 1.936 1.163 7.598 1.00 88.38 179 LYS A O 1
ATOM 1414 N N . PHE A 1 180 ? -0.300 0.937 7.443 1.00 85.12 180 PHE A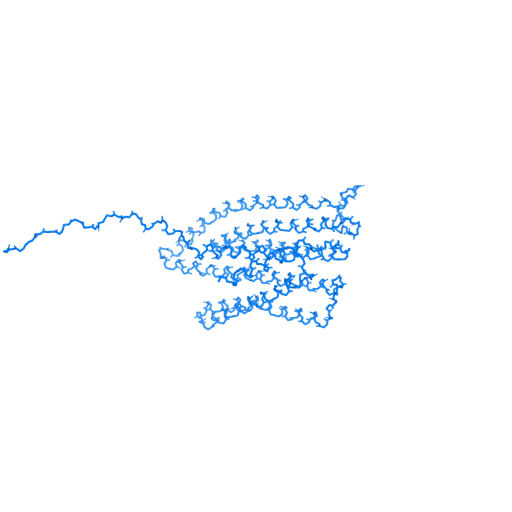 N 1
ATOM 1415 C CA . PHE A 1 180 ? -0.305 0.602 6.021 1.00 85.12 180 PHE A CA 1
ATOM 1416 C C . PHE A 1 180 ? 0.022 1.808 5.139 1.00 85.12 180 PHE A C 1
ATOM 1418 O O . PHE A 1 180 ? 0.745 1.644 4.163 1.00 85.12 180 PHE A O 1
ATOM 1425 N N . ASP A 1 181 ? -0.452 3.001 5.493 1.00 84.31 181 ASP A N 1
ATOM 1426 C CA . ASP A 1 181 ? -0.173 4.247 4.775 1.00 84.31 181 ASP A CA 1
ATOM 1427 C C . ASP A 1 181 ? 1.335 4.516 4.690 1.00 84.31 181 ASP A C 1
ATOM 1429 O O . ASP A 1 181 ? 1.858 4.709 3.596 1.00 84.31 181 ASP A O 1
ATOM 1433 N N . ILE A 1 182 ? 2.065 4.376 5.805 1.00 88.00 182 ILE A N 1
ATOM 1434 C CA . ILE A 1 182 ? 3.536 4.477 5.826 1.00 88.00 182 ILE A CA 1
ATOM 1435 C C . ILE A 1 182 ? 4.164 3.492 4.839 1.00 88.00 182 ILE A C 1
ATOM 1437 O O . ILE A 1 182 ? 4.999 3.871 4.018 1.00 88.00 182 ILE A O 1
ATOM 1441 N N . PHE A 1 183 ? 3.765 2.220 4.916 1.00 87.50 183 PHE A N 1
ATOM 1442 C CA . PHE A 1 183 ? 4.320 1.171 4.068 1.00 87.50 183 PHE A CA 1
ATOM 1443 C C . PHE A 1 183 ? 4.059 1.443 2.580 1.00 87.50 183 PHE A C 1
ATOM 1445 O O . PHE A 1 183 ? 4.984 1.369 1.771 1.00 87.50 183 PHE A O 1
ATOM 1452 N N . PHE A 1 184 ? 2.826 1.796 2.212 1.00 83.44 184 PHE A N 1
ATOM 1453 C CA . PHE A 1 184 ? 2.468 2.076 0.823 1.00 83.44 184 PHE A CA 1
ATOM 1454 C C . PHE A 1 184 ? 3.105 3.366 0.305 1.00 83.44 184 PHE A C 1
ATOM 1456 O O . PHE A 1 184 ? 3.546 3.387 -0.844 1.00 83.44 184 PHE A O 1
ATOM 1463 N N . GLN A 1 185 ? 3.224 4.404 1.134 1.00 83.31 185 GLN A N 1
ATOM 1464 C CA . GLN A 1 185 ? 3.895 5.650 0.766 1.00 83.31 185 GLN A CA 1
ATOM 1465 C C . GLN A 1 185 ? 5.389 5.419 0.504 1.00 83.31 185 GLN A C 1
ATOM 1467 O O . GLN A 1 185 ? 5.919 5.869 -0.514 1.00 83.31 185 GLN A O 1
ATOM 1472 N N . LEU A 1 186 ? 6.067 4.666 1.377 1.00 87.50 186 LEU A N 1
ATOM 1473 C CA . LEU A 1 186 ? 7.472 4.293 1.188 1.00 87.50 186 LEU A CA 1
ATOM 1474 C C . LEU A 1 186 ? 7.660 3.364 -0.016 1.00 87.50 186 LEU A C 1
ATOM 1476 O O . LEU A 1 186 ? 8.592 3.558 -0.796 1.00 87.50 186 LEU A O 1
ATOM 1480 N N . GLY A 1 187 ? 6.762 2.394 -0.204 1.00 86.25 187 GLY A N 1
ATOM 1481 C CA . GLY A 1 187 ? 6.769 1.498 -1.359 1.00 86.25 187 GLY A CA 1
ATOM 1482 C C . GLY A 1 187 ? 6.609 2.258 -2.676 1.00 86.25 187 GLY A C 1
ATOM 1483 O O . GLY A 1 187 ? 7.411 2.072 -3.589 1.00 86.25 187 GLY A O 1
ATOM 1484 N N . PHE A 1 188 ? 5.636 3.170 -2.755 1.00 82.75 188 PHE A N 1
ATOM 1485 C CA . PHE A 1 188 ? 5.443 4.048 -3.910 1.00 82.75 188 PHE A CA 1
ATOM 1486 C C . PHE A 1 188 ? 6.673 4.926 -4.168 1.00 82.75 188 PHE A C 1
ATOM 1488 O O . PHE A 1 188 ? 7.128 5.015 -5.308 1.00 82.75 188 PHE A O 1
ATOM 1495 N N . SER A 1 189 ? 7.245 5.518 -3.113 1.00 86.94 189 SER A N 1
ATOM 1496 C CA . SER A 1 189 ? 8.463 6.331 -3.204 1.00 86.94 189 SER A CA 1
ATOM 1497 C C . SER A 1 189 ? 9.627 5.530 -3.795 1.00 86.94 189 SER A C 1
ATOM 1499 O O . SER A 1 189 ? 10.224 5.939 -4.790 1.00 86.94 189 SER A O 1
ATOM 1501 N N . ALA A 1 190 ? 9.894 4.331 -3.271 1.00 86.75 190 ALA A N 1
ATOM 1502 C CA . ALA A 1 190 ? 10.952 3.458 -3.776 1.00 86.75 190 ALA A CA 1
ATOM 1503 C C . ALA A 1 190 ? 10.731 3.044 -5.244 1.00 86.75 190 ALA A C 1
ATOM 1505 O O . ALA A 1 190 ? 11.667 3.086 -6.046 1.00 86.75 190 ALA A O 1
ATOM 1506 N N . GLN A 1 191 ? 9.494 2.697 -5.624 1.00 82.56 191 GLN A N 1
ATOM 1507 C CA . GLN A 1 191 ? 9.156 2.366 -7.013 1.00 82.56 191 GLN A CA 1
ATOM 1508 C C . GLN A 1 191 ? 9.378 3.559 -7.944 1.00 82.56 191 GLN A C 1
ATOM 1510 O O . GLN A 1 191 ? 10.021 3.409 -8.984 1.00 82.56 191 GLN A O 1
ATOM 1515 N N . PHE A 1 192 ? 8.896 4.743 -7.567 1.00 81.38 192 PHE A N 1
ATOM 1516 C CA . PHE A 1 192 ? 9.065 5.957 -8.358 1.00 81.38 192 PHE A CA 1
ATOM 1517 C C . PHE A 1 192 ? 10.546 6.321 -8.528 1.00 81.38 192 PHE A C 1
ATOM 1519 O O . PHE A 1 192 ? 10.995 6.564 -9.648 1.00 81.38 192 PHE A O 1
ATOM 1526 N N . LEU A 1 193 ? 11.329 6.283 -7.446 1.00 84.12 193 LEU A N 1
ATOM 1527 C CA . LEU A 1 193 ? 12.763 6.581 -7.485 1.00 84.12 193 LEU A CA 1
ATOM 1528 C C . LEU A 1 193 ? 13.528 5.596 -8.376 1.00 84.12 193 LEU A C 1
ATOM 1530 O O . LEU A 1 193 ? 14.335 6.036 -9.191 1.00 84.12 193 LEU A O 1
ATOM 1534 N N . SER A 1 194 ? 13.240 4.291 -8.292 1.00 79.62 194 SER A N 1
ATOM 1535 C CA . SER A 1 194 ? 13.899 3.287 -9.145 1.00 79.62 194 SER A CA 1
ATOM 1536 C C . SER A 1 194 ? 13.717 3.575 -10.634 1.00 79.62 194 SER A C 1
ATOM 1538 O O . SER A 1 194 ? 14.653 3.494 -11.424 1.00 79.62 194 SER A O 1
ATOM 1540 N N . VAL A 1 195 ? 12.513 4.002 -10.999 1.00 77.06 195 VAL A N 1
ATOM 1541 C CA . VAL A 1 195 ? 12.132 4.329 -12.365 1.00 77.06 195 VAL A CA 1
ATOM 1542 C C . VAL A 1 195 ? 12.811 5.622 -12.847 1.00 77.06 195 VAL A C 1
ATOM 1544 O O . VAL A 1 195 ? 13.191 5.715 -14.015 1.00 77.06 195 VAL A O 1
ATOM 1547 N N . VAL A 1 196 ? 13.005 6.606 -11.963 1.00 78.81 196 VAL A N 1
ATOM 1548 C CA . VAL A 1 196 ? 13.715 7.860 -12.274 1.00 78.81 196 VAL A CA 1
ATOM 1549 C C . VAL A 1 196 ? 15.224 7.638 -12.423 1.00 78.81 196 VAL A C 1
ATOM 1551 O O . VAL A 1 196 ? 15.802 8.113 -13.399 1.00 78.81 196 VAL A O 1
ATOM 1554 N N . VAL A 1 197 ? 15.854 6.893 -11.508 1.00 76.12 197 VAL A N 1
ATOM 1555 C CA . VAL A 1 197 ? 17.305 6.616 -11.529 1.00 76.12 197 VAL A CA 1
ATOM 1556 C C . VAL A 1 197 ? 17.692 5.819 -12.772 1.00 76.12 197 VAL A C 1
ATOM 1558 O O . VAL A 1 197 ? 18.553 6.244 -13.537 1.00 76.12 197 VAL A O 1
ATOM 1561 N N . LEU A 1 198 ? 16.984 4.722 -13.051 1.00 68.12 198 LEU A N 1
ATOM 1562 C CA . LEU A 1 198 ? 17.273 3.870 -14.211 1.00 68.12 198 LEU A CA 1
ATOM 1563 C C . LEU A 1 198 ? 17.053 4.589 -15.551 1.00 68.12 198 LEU A C 1
ATOM 1565 O O . LEU A 1 198 ? 17.542 4.158 -16.591 1.00 68.12 198 LEU A O 1
ATOM 1569 N N . ARG A 1 199 ? 16.313 5.701 -15.549 1.00 63.69 199 ARG A N 1
ATOM 1570 C CA . ARG A 1 199 ? 16.112 6.535 -16.733 1.00 63.69 199 ARG A CA 1
ATOM 1571 C C . ARG A 1 199 ? 17.272 7.499 -16.993 1.00 63.69 199 ARG A C 1
ATOM 1573 O O . ARG A 1 199 ? 17.534 7.820 -18.153 1.00 63.69 199 ARG A O 1
ATOM 1580 N N . HIS A 1 200 ? 17.949 7.958 -15.945 1.00 61.16 200 HIS A N 1
ATOM 1581 C CA . HIS A 1 200 ? 19.135 8.805 -16.061 1.00 61.16 200 HIS A CA 1
ATOM 1582 C C . HIS A 1 200 ? 20.313 8.064 -16.705 1.00 61.16 200 HIS A C 1
ATOM 1584 O O . HIS A 1 200 ? 21.042 8.647 -17.504 1.00 61.16 200 HIS A O 1
ATOM 1590 N N . GLU A 1 201 ? 20.427 6.756 -16.456 1.00 58.72 201 GLU A N 1
ATOM 1591 C CA . GLU A 1 201 ? 21.482 5.890 -17.007 1.00 58.72 201 GLU A CA 1
ATOM 1592 C C . GLU A 1 201 ? 21.407 5.690 -18.540 1.00 58.72 201 GLU A C 1
ATOM 1594 O O . GLU A 1 201 ? 22.303 5.096 -19.134 1.00 58.72 201 GLU A O 1
ATOM 1599 N N . GLY A 1 202 ? 20.422 6.295 -19.219 1.00 51.19 202 GLY A N 1
ATOM 1600 C CA . GLY A 1 202 ? 20.608 6.742 -20.602 1.00 51.19 202 GLY A CA 1
ATOM 1601 C C . GLY A 1 202 ? 20.114 5.819 -21.713 1.00 51.19 202 GLY A C 1
ATOM 1602 O O . GLY A 1 202 ? 20.692 5.852 -22.796 1.00 51.19 202 GLY A O 1
ATOM 1603 N N . TYR A 1 203 ? 19.034 5.062 -21.506 1.00 51.38 203 TYR A N 1
ATOM 1604 C CA . TYR A 1 203 ? 18.540 4.137 -22.537 1.00 51.38 203 TYR A CA 1
ATOM 1605 C C . TYR A 1 203 ? 17.176 4.445 -23.162 1.00 51.38 203 TYR A C 1
ATOM 1607 O O . TYR A 1 203 ? 16.858 3.897 -24.211 1.00 51.38 203 TYR A O 1
ATOM 1615 N N . ALA A 1 204 ? 16.416 5.397 -22.619 1.00 48.09 204 ALA A N 1
ATOM 1616 C CA . ALA A 1 204 ? 15.113 5.788 -23.156 1.00 48.09 204 ALA A CA 1
ATOM 1617 C C . ALA A 1 204 ? 15.129 7.221 -23.712 1.00 48.09 204 ALA A C 1
ATOM 1619 O O . ALA A 1 204 ? 14.655 8.131 -23.035 1.00 48.09 204 ALA A O 1
ATOM 1620 N N . GLY A 1 205 ? 15.685 7.417 -24.918 1.00 43.84 205 GLY A N 1
ATOM 1621 C CA . GLY A 1 205 ? 15.395 8.484 -25.909 1.00 43.84 205 GLY A CA 1
ATOM 1622 C C . GLY A 1 205 ? 15.479 9.977 -25.527 1.00 43.84 205 GLY A C 1
ATOM 1623 O O . GLY A 1 205 ? 15.487 10.836 -26.400 1.00 43.84 205 GLY A O 1
ATOM 1624 N N . THR A 1 206 ? 15.543 10.329 -24.250 1.00 49.38 206 THR A N 1
ATOM 1625 C CA . THR A 1 206 ? 15.653 11.692 -23.722 1.00 49.38 206 THR A CA 1
ATOM 1626 C C . THR A 1 206 ? 16.364 11.580 -22.385 1.00 49.38 206 THR A C 1
ATOM 1628 O O . THR A 1 206 ? 15.751 11.230 -21.370 1.00 49.38 206 THR A O 1
ATOM 1631 N N . LYS A 1 207 ? 17.678 11.830 -22.402 1.00 57.00 207 LYS A N 1
ATOM 1632 C CA . LYS A 1 207 ? 18.467 11.985 -21.180 1.00 57.00 207 LYS A CA 1
ATOM 1633 C C . LYS A 1 207 ? 17.846 13.126 -20.381 1.00 57.00 207 LYS A C 1
ATOM 1635 O O . LYS A 1 207 ? 17.681 14.224 -20.903 1.00 57.00 207 LYS A O 1
ATOM 1640 N N . ILE A 1 208 ? 17.433 12.830 -19.155 1.00 64.06 208 ILE A N 1
ATOM 1641 C CA . ILE A 1 208 ? 17.108 13.871 -18.182 1.00 64.06 208 ILE A CA 1
ATOM 1642 C C . ILE A 1 208 ? 18.447 14.513 -17.822 1.00 64.06 208 ILE A C 1
ATOM 1644 O O . ILE A 1 208 ? 19.411 13.782 -17.583 1.00 64.06 208 ILE A O 1
ATOM 1648 N N . THR A 1 209 ? 18.529 15.841 -17.830 1.00 73.44 209 THR A N 1
ATOM 1649 C CA . THR A 1 209 ? 19.747 16.535 -17.393 1.00 73.44 209 THR A CA 1
ATOM 1650 C C . THR A 1 209 ? 20.045 16.129 -15.948 1.00 73.44 209 THR A C 1
ATOM 1652 O O . THR A 1 209 ? 19.113 16.011 -15.151 1.00 73.44 209 THR A O 1
ATOM 1655 N N . GLU A 1 210 ? 21.314 15.914 -15.587 1.00 74.25 210 GLU A N 1
ATOM 1656 C CA . GLU A 1 210 ? 21.707 15.540 -14.214 1.00 74.25 210 GLU A CA 1
ATOM 1657 C C . GLU A 1 210 ? 21.021 16.433 -13.166 1.00 74.25 210 GLU A C 1
ATOM 1659 O O . GLU A 1 210 ? 20.430 15.937 -12.207 1.00 74.25 210 GLU A O 1
ATOM 1664 N N . GLU A 1 211 ? 20.997 17.746 -13.404 1.00 80.25 211 GLU A N 1
ATOM 1665 C CA . GLU A 1 211 ? 20.357 18.737 -12.530 1.00 80.25 211 GLU A CA 1
ATOM 1666 C C . GLU A 1 211 ? 18.848 18.511 -12.333 1.00 80.25 211 GLU A C 1
ATOM 1668 O O . GLU A 1 211 ? 18.334 18.608 -11.212 1.00 80.25 211 GLU A O 1
ATOM 1673 N N . GLU A 1 212 ? 18.120 18.167 -13.398 1.00 76.69 212 GLU A N 1
ATOM 1674 C CA . GLU A 1 212 ? 16.685 17.873 -13.332 1.00 76.69 212 GLU A CA 1
ATOM 1675 C C . GLU A 1 212 ? 16.420 16.574 -12.562 1.00 76.69 212 GLU A C 1
ATOM 1677 O O . GLU A 1 212 ? 15.475 16.507 -11.770 1.00 76.69 212 GLU A O 1
ATOM 1682 N N . MET A 1 213 ? 17.265 15.553 -12.748 1.00 77.56 213 MET A N 1
ATOM 1683 C CA . MET A 1 213 ? 17.156 14.298 -12.003 1.00 77.56 213 MET A CA 1
ATOM 1684 C C . MET A 1 213 ? 17.341 14.548 -10.505 1.00 77.56 213 MET A C 1
ATOM 1686 O O . MET A 1 213 ? 16.465 14.175 -9.721 1.00 77.56 213 MET A O 1
ATOM 1690 N N . TRP A 1 214 ? 18.444 15.182 -10.102 1.00 80.25 214 TRP A N 1
ATOM 1691 C CA . TRP A 1 214 ? 18.730 15.444 -8.688 1.00 80.25 214 TRP A CA 1
ATOM 1692 C C . TRP A 1 214 ? 17.631 16.283 -8.039 1.00 80.25 214 TRP A C 1
ATOM 1694 O O . TRP A 1 214 ? 17.204 15.974 -6.925 1.00 80.25 214 TRP A O 1
ATOM 1704 N N . SER A 1 215 ? 17.095 17.270 -8.761 1.00 83.88 215 SER A N 1
ATOM 1705 C CA . SER A 1 215 ? 15.973 18.083 -8.285 1.00 83.88 215 SER A CA 1
ATOM 1706 C C . SER A 1 215 ? 14.725 17.238 -8.018 1.00 83.88 215 SER A C 1
ATOM 1708 O O . SER A 1 215 ? 14.099 17.369 -6.964 1.00 83.88 215 SER A O 1
ATOM 1710 N N . ILE A 1 216 ? 14.369 16.333 -8.938 1.00 83.50 216 ILE A N 1
ATOM 1711 C CA . ILE A 1 216 ? 13.222 15.429 -8.770 1.00 83.50 216 ILE A CA 1
ATOM 1712 C C . ILE A 1 216 ? 13.460 14.452 -7.615 1.00 83.50 216 ILE A C 1
ATOM 1714 O O . ILE A 1 216 ? 12.549 14.255 -6.810 1.00 83.50 216 ILE A O 1
ATOM 1718 N N . LEU A 1 217 ? 14.653 13.857 -7.520 1.00 85.00 217 LEU A N 1
ATOM 1719 C CA . LEU A 1 217 ? 14.994 12.884 -6.478 1.00 85.00 217 LEU A CA 1
ATOM 1720 C C . LEU A 1 217 ? 14.918 13.515 -5.087 1.00 85.00 217 LEU A C 1
ATOM 1722 O O . LEU A 1 217 ? 14.219 12.994 -4.220 1.00 85.00 217 LEU A O 1
ATOM 1726 N N . ILE A 1 218 ? 15.586 14.653 -4.887 1.00 88.06 218 ILE A N 1
ATOM 1727 C CA . ILE A 1 218 ? 15.635 15.342 -3.592 1.00 88.06 218 ILE A CA 1
ATOM 1728 C C . ILE A 1 218 ? 14.236 15.819 -3.196 1.00 88.06 218 ILE A C 1
ATOM 1730 O O . ILE A 1 218 ? 13.792 15.567 -2.075 1.00 88.06 218 ILE A O 1
ATOM 1734 N N . LEU A 1 219 ? 13.502 16.452 -4.117 1.00 88.44 219 LEU A N 1
ATOM 1735 C CA . LEU A 1 219 ? 12.154 16.943 -3.838 1.00 88.44 219 LEU A CA 1
ATOM 1736 C C . LEU A 1 219 ? 11.188 15.794 -3.526 1.00 88.44 219 LEU A C 1
ATOM 1738 O O . LEU A 1 219 ? 10.388 15.906 -2.597 1.00 88.44 219 LEU A O 1
ATOM 1742 N N . HIS A 1 220 ? 11.258 14.686 -4.270 1.00 88.69 220 HIS A N 1
ATOM 1743 C CA . HIS A 1 220 ? 10.419 13.519 -4.006 1.00 88.69 220 HIS A CA 1
ATOM 1744 C C . HIS A 1 220 ? 10.768 12.855 -2.677 1.00 88.69 220 HIS A C 1
ATOM 1746 O O . HIS A 1 220 ? 9.862 12.525 -1.917 1.00 88.69 220 HIS A O 1
ATOM 1752 N N . LEU A 1 221 ? 12.057 12.712 -2.363 1.00 88.81 221 LEU A N 1
ATOM 1753 C CA . LEU A 1 221 ? 12.508 12.160 -1.092 1.00 88.81 221 LEU A CA 1
ATOM 1754 C C . LEU A 1 221 ? 11.991 13.004 0.082 1.00 88.81 221 LEU A C 1
ATOM 1756 O O . LEU A 1 221 ? 11.410 12.462 1.017 1.00 88.81 221 LEU A O 1
ATOM 1760 N N . ILE A 1 222 ? 12.124 14.330 0.017 1.00 90.44 222 ILE A N 1
ATOM 1761 C CA . ILE A 1 222 ? 11.665 15.219 1.092 1.00 90.44 222 ILE A CA 1
ATOM 1762 C C . ILE A 1 222 ? 10.140 15.185 1.221 1.00 90.44 222 ILE A C 1
ATOM 1764 O O . ILE A 1 222 ? 9.631 15.008 2.324 1.00 90.44 222 ILE A O 1
ATOM 1768 N N . LEU A 1 223 ? 9.397 15.336 0.121 1.00 88.56 223 LEU A N 1
ATOM 1769 C CA . LEU A 1 223 ? 7.936 15.408 0.190 1.00 88.56 223 LEU A CA 1
ATOM 1770 C C . LEU A 1 223 ? 7.305 14.051 0.501 1.00 88.56 223 LEU A C 1
ATOM 1772 O O . LEU A 1 223 ? 6.517 13.949 1.434 1.00 88.56 223 LEU A O 1
ATOM 1776 N N . SER A 1 224 ? 7.646 13.011 -0.258 1.00 85.81 224 SER A N 1
ATOM 1777 C CA . SER A 1 224 ? 7.014 11.692 -0.155 1.00 85.81 224 SER A CA 1
ATOM 1778 C C . SER A 1 224 ? 7.463 10.952 1.104 1.00 85.81 224 SER A C 1
ATOM 1780 O O . SER A 1 224 ? 6.637 10.557 1.931 1.00 85.81 224 SER A O 1
ATOM 1782 N N . THR A 1 225 ? 8.777 10.817 1.305 1.00 86.56 225 THR A N 1
ATOM 1783 C CA . THR A 1 225 ? 9.316 10.124 2.483 1.00 86.56 225 THR A CA 1
ATOM 1784 C C . THR A 1 225 ? 9.124 10.970 3.741 1.00 86.56 225 THR A C 1
ATOM 1786 O O . THR A 1 225 ? 8.760 10.429 4.784 1.00 86.56 225 THR A O 1
ATOM 1789 N N . GLY A 1 226 ? 9.253 12.299 3.659 1.00 90.75 226 GLY A N 1
ATOM 1790 C CA . GLY A 1 226 ? 8.929 13.181 4.784 1.00 90.75 226 GLY A CA 1
ATOM 1791 C C . GLY A 1 226 ? 7.460 13.092 5.201 1.00 90.75 226 GLY A C 1
ATOM 1792 O O . GLY A 1 226 ? 7.178 12.953 6.392 1.00 90.75 226 GLY A O 1
ATOM 1793 N N . ALA A 1 227 ? 6.520 13.071 4.247 1.00 87.94 227 ALA A N 1
ATOM 1794 C CA . ALA A 1 227 ? 5.097 12.889 4.549 1.00 87.94 227 ALA A CA 1
ATOM 1795 C C . ALA A 1 227 ? 4.818 11.558 5.265 1.00 87.94 227 ALA A C 1
ATOM 1797 O O . ALA A 1 227 ? 4.038 11.547 6.219 1.00 87.94 227 ALA A O 1
ATOM 1798 N N . SER A 1 228 ? 5.513 10.475 4.888 1.00 88.81 228 SER A N 1
ATOM 1799 C CA . SER A 1 228 ? 5.372 9.161 5.539 1.00 88.81 228 SER A CA 1
ATOM 1800 C C . SER A 1 228 ? 5.760 9.151 7.024 1.00 88.81 228 SER A C 1
ATOM 1802 O O . SER A 1 228 ? 5.346 8.263 7.757 1.00 88.81 228 SER A O 1
ATOM 1804 N N . ILE A 1 229 ? 6.521 10.141 7.500 1.00 92.56 229 ILE A N 1
ATOM 1805 C CA . ILE A 1 229 ? 6.911 10.262 8.914 1.00 92.56 229 ILE A CA 1
ATOM 1806 C C . ILE A 1 229 ? 6.072 11.340 9.609 1.00 92.56 229 ILE A C 1
ATOM 1808 O O . ILE A 1 229 ? 5.531 11.119 10.696 1.00 92.56 229 ILE A O 1
ATOM 1812 N N . VAL A 1 230 ? 5.940 12.508 8.977 1.00 93.88 230 VAL A N 1
ATOM 1813 C CA . VAL A 1 230 ? 5.288 13.683 9.569 1.00 93.88 230 VAL A CA 1
ATOM 1814 C C . VAL A 1 230 ? 3.785 13.467 9.739 1.00 93.88 230 VAL A C 1
ATOM 1816 O O . VAL A 1 230 ? 3.251 13.792 10.801 1.00 93.88 230 VAL A O 1
ATOM 1819 N N . LEU A 1 231 ? 3.092 12.906 8.740 1.00 89.69 231 LEU A N 1
ATOM 1820 C CA . LEU A 1 231 ? 1.634 12.750 8.799 1.00 89.69 231 LEU A CA 1
ATOM 1821 C C . LEU A 1 231 ? 1.191 11.747 9.879 1.00 89.69 231 LEU A C 1
ATOM 1823 O O . LEU A 1 231 ? 0.337 12.118 10.688 1.00 89.69 231 LEU A O 1
ATOM 1827 N N . PRO A 1 232 ? 1.779 10.539 10.002 1.00 90.25 232 PRO A N 1
ATOM 1828 C CA . PRO A 1 232 ? 1.426 9.626 11.089 1.00 90.25 232 PRO A CA 1
ATOM 1829 C C . PRO A 1 232 ? 1.780 10.174 12.470 1.00 90.25 232 PRO A C 1
ATOM 1831 O O . PRO A 1 232 ? 1.030 9.953 13.423 1.00 90.25 232 PRO A O 1
ATOM 1834 N N . PHE A 1 233 ? 2.885 10.919 12.595 1.00 92.62 233 PHE A N 1
ATOM 1835 C CA . PHE A 1 233 ? 3.226 11.591 13.848 1.00 92.62 233 PHE A CA 1
ATOM 1836 C C . PHE A 1 233 ? 2.164 12.627 14.233 1.00 92.62 233 PHE A C 1
ATOM 1838 O O . PHE A 1 233 ? 1.702 12.646 15.376 1.00 92.62 233 PHE A O 1
ATOM 1845 N N . LEU A 1 234 ? 1.729 13.449 13.275 1.00 89.44 234 LEU A N 1
ATOM 1846 C CA . LEU A 1 234 ? 0.684 14.447 13.485 1.00 89.44 234 LEU A CA 1
ATOM 1847 C C . LEU A 1 234 ? -0.660 13.794 13.843 1.00 89.44 234 LEU A C 1
ATOM 1849 O O . LEU A 1 234 ? -1.341 14.258 14.758 1.00 89.44 234 LEU A O 1
ATOM 1853 N N . ALA A 1 235 ? -1.007 12.692 13.175 1.00 88.06 235 ALA A N 1
ATOM 1854 C CA . ALA A 1 235 ? -2.198 11.901 13.465 1.00 88.06 235 ALA A CA 1
ATOM 1855 C C . ALA A 1 235 ? -2.167 11.319 14.883 1.00 88.06 235 ALA A C 1
ATOM 1857 O O . ALA A 1 235 ? -3.127 11.471 15.641 1.00 88.06 235 ALA A O 1
ATOM 1858 N N . TRP A 1 236 ? -1.051 10.697 15.273 1.00 89.44 236 TRP A N 1
ATOM 1859 C CA . TRP A 1 236 ? -0.857 10.159 16.619 1.00 89.44 236 TRP A CA 1
ATOM 1860 C C . TRP A 1 236 ? -0.925 11.257 17.686 1.00 89.44 236 TRP A C 1
ATOM 1862 O O . TRP A 1 236 ? -1.597 11.093 18.707 1.00 89.44 236 TRP A O 1
ATOM 1872 N N . PHE A 1 237 ? -0.279 12.399 17.437 1.00 89.75 237 PHE A N 1
ATOM 1873 C CA . PHE A 1 237 ? -0.304 13.550 18.335 1.00 89.75 237 PHE A CA 1
ATOM 1874 C C . PHE A 1 237 ? -1.717 14.127 18.485 1.00 89.75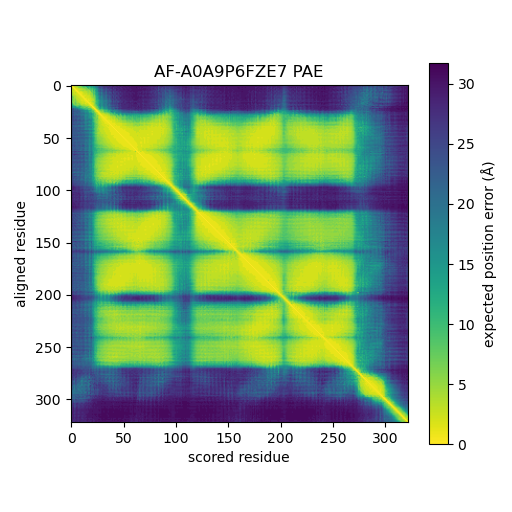 237 PHE A C 1
ATOM 1876 O O . PHE A 1 237 ? -2.166 14.372 19.607 1.00 89.75 237 PHE A O 1
ATOM 1883 N N . GLY A 1 238 ? -2.432 14.299 17.370 1.00 88.19 238 GLY A N 1
ATOM 1884 C CA . GLY A 1 238 ? -3.811 14.779 17.352 1.00 88.19 238 GLY A CA 1
ATOM 1885 C C . GLY A 1 238 ? -4.761 13.848 18.096 1.00 88.19 238 GLY A C 1
ATOM 1886 O O . GLY A 1 238 ? -5.595 14.322 18.862 1.00 88.19 238 GLY A O 1
ATOM 1887 N N . LEU A 1 239 ? -4.575 12.536 17.949 1.00 87.38 239 LEU A N 1
ATOM 1888 C CA . LEU A 1 239 ? -5.376 11.524 18.632 1.00 87.38 239 LEU A CA 1
ATOM 1889 C C . LEU A 1 239 ? -5.090 11.476 20.140 1.00 87.38 239 LEU A C 1
ATOM 1891 O O . LEU A 1 239 ? -6.019 11.392 20.933 1.00 87.38 239 LEU A O 1
ATOM 1895 N N . LYS A 1 240 ? -3.818 11.579 20.553 1.00 89.12 240 LYS A N 1
ATOM 1896 C CA . LYS A 1 240 ? -3.425 11.527 21.973 1.00 89.12 240 LYS A CA 1
ATOM 1897 C C . LYS A 1 240 ? -3.801 12.790 22.752 1.00 89.12 240 LYS A C 1
ATOM 1899 O O . LYS A 1 240 ? -4.053 12.707 23.949 1.00 89.12 240 LYS A O 1
ATOM 1904 N N . ARG A 1 241 ? -3.783 13.957 22.101 1.00 89.94 241 ARG A N 1
ATOM 1905 C CA . ARG A 1 241 ? -4.136 15.246 22.723 1.00 89.94 241 ARG A CA 1
ATOM 1906 C C . ARG A 1 241 ? -5.559 15.709 22.422 1.00 89.94 241 ARG A C 1
ATOM 1908 O O . ARG A 1 241 ? -5.889 16.840 22.763 1.00 89.94 241 ARG A O 1
ATOM 1915 N N . GLU A 1 242 ? -6.351 14.891 21.729 1.00 90.00 242 GLU A N 1
ATOM 1916 C CA . GLU A 1 242 ? -7.699 15.243 21.256 1.00 90.00 242 GLU A CA 1
ATOM 1917 C C . GLU A 1 242 ? -7.741 16.600 20.518 1.00 90.00 242 GLU A C 1
ATOM 1919 O O . GLU A 1 242 ? -8.710 17.361 20.562 1.00 90.00 242 GLU A O 1
ATOM 1924 N N . SER A 1 243 ? -6.650 16.935 19.821 1.00 88.44 243 SER A N 1
ATOM 1925 C CA . SER A 1 243 ? -6.492 18.229 19.165 1.00 88.44 243 SER A CA 1
ATOM 1926 C C . SER A 1 243 ? -7.156 18.210 17.793 1.00 88.44 243 SER A C 1
ATOM 1928 O O . SER A 1 243 ? -6.632 17.634 16.835 1.00 88.44 243 SER A O 1
ATOM 1930 N N . LYS A 1 244 ? -8.291 18.911 17.678 1.00 84.75 244 LYS A N 1
ATOM 1931 C CA . LYS A 1 244 ? -9.010 19.084 16.404 1.00 84.75 244 LYS A CA 1
ATOM 1932 C C . LYS A 1 244 ? -8.124 19.719 15.330 1.00 84.75 244 LYS A C 1
ATOM 1934 O O . LYS A 1 244 ? -8.159 19.286 14.186 1.00 84.75 244 LYS A O 1
ATOM 1939 N N . LEU A 1 245 ? -7.290 20.696 15.706 1.00 87.25 245 LEU A N 1
ATOM 1940 C CA . LEU A 1 245 ? -6.373 21.371 14.781 1.00 87.25 245 LEU A CA 1
ATOM 1941 C C . LEU A 1 245 ? -5.368 20.389 14.168 1.00 87.25 245 LEU A C 1
ATOM 1943 O O . LEU A 1 245 ? -5.232 20.340 12.951 1.00 87.25 245 LEU A O 1
ATOM 1947 N N . ALA A 1 246 ? -4.699 19.578 14.995 1.00 84.94 246 ALA A N 1
ATOM 1948 C CA . ALA A 1 246 ? -3.740 18.588 14.506 1.00 84.94 246 ALA A CA 1
ATOM 1949 C C . ALA A 1 246 ? -4.410 17.561 13.577 1.00 84.94 246 ALA A C 1
ATOM 1951 O O . ALA A 1 246 ? -3.829 17.190 12.559 1.00 84.94 246 ALA A O 1
ATOM 1952 N N . MET A 1 247 ? -5.651 17.161 13.879 1.00 86.06 247 MET A N 1
ATOM 1953 C CA . MET A 1 247 ? -6.420 16.255 13.024 1.00 86.06 247 MET A CA 1
ATOM 1954 C C . MET A 1 247 ? -6.816 16.901 11.685 1.00 86.06 247 MET A C 1
ATOM 1956 O O . MET A 1 247 ? -6.689 16.261 10.644 1.00 86.06 247 MET A O 1
ATOM 1960 N N . TYR A 1 248 ? -7.228 18.175 11.670 1.00 83.94 248 TYR A N 1
ATOM 1961 C CA . TYR A 1 248 ? -7.500 18.896 10.419 1.00 83.94 248 TYR A CA 1
ATOM 1962 C C . TYR A 1 248 ? -6.243 19.065 9.565 1.00 83.94 248 TYR A C 1
ATOM 1964 O O . TYR A 1 248 ? -6.287 18.821 8.361 1.00 83.94 248 TYR A O 1
ATOM 1972 N N . CYS A 1 249 ? -5.113 19.416 10.183 1.00 85.06 249 CYS A N 1
ATOM 1973 C CA . CYS A 1 249 ? -3.829 19.493 9.492 1.00 85.06 249 CYS A CA 1
ATOM 1974 C C . CYS A 1 249 ? -3.407 18.127 8.923 1.00 85.06 249 CYS A C 1
ATOM 1976 O O . CYS A 1 249 ? -2.895 18.071 7.808 1.00 85.06 249 CYS A O 1
ATOM 1978 N N . PHE A 1 250 ? -3.664 17.028 9.642 1.00 85.38 250 PHE A N 1
ATOM 1979 C CA . PHE A 1 250 ? -3.392 15.671 9.160 1.00 85.38 250 PHE A CA 1
ATOM 1980 C C . PHE A 1 250 ? -4.242 15.339 7.932 1.00 85.38 250 PHE A C 1
ATOM 1982 O O . PHE A 1 250 ? -3.703 14.891 6.924 1.00 85.38 250 PHE A O 1
ATOM 1989 N N . LEU A 1 251 ? -5.548 15.612 7.984 1.00 80.81 251 LEU A N 1
ATOM 1990 C CA . LEU A 1 251 ? -6.459 15.365 6.865 1.00 80.81 251 LEU A CA 1
ATOM 1991 C C . LEU A 1 251 ? -6.087 16.198 5.631 1.00 80.81 251 LEU A C 1
ATOM 1993 O O . LEU A 1 251 ? -6.014 15.662 4.526 1.00 80.81 251 LEU A O 1
ATOM 1997 N N . ALA A 1 252 ? -5.799 17.490 5.813 1.00 81.50 252 ALA A N 1
ATOM 1998 C CA . ALA A 1 252 ? -5.367 18.368 4.726 1.00 81.50 252 ALA A CA 1
ATOM 1999 C C . ALA A 1 252 ? -4.023 17.918 4.126 1.00 81.50 252 ALA A C 1
ATOM 2001 O O . ALA A 1 252 ? -3.880 17.851 2.905 1.00 81.50 252 ALA A O 1
ATOM 2002 N N . GLY A 1 253 ? -3.056 17.555 4.974 1.00 80.88 253 GLY A N 1
ATOM 2003 C CA . GLY A 1 253 ? -1.761 17.028 4.548 1.00 80.88 253 GLY A CA 1
ATOM 2004 C C . GLY A 1 253 ? -1.871 15.687 3.819 1.00 80.88 253 GLY A C 1
ATOM 2005 O O . GLY A 1 253 ? -1.217 15.499 2.796 1.00 80.88 253 GLY A O 1
ATOM 2006 N N . GLY A 1 254 ? -2.747 14.790 4.280 1.00 78.19 254 GLY A N 1
ATOM 2007 C CA . GLY A 1 254 ? -3.040 13.518 3.617 1.00 78.19 254 GLY A CA 1
ATOM 2008 C C . GLY A 1 254 ? -3.664 13.708 2.233 1.00 78.19 254 GLY A C 1
ATOM 2009 O O . GLY A 1 254 ? -3.241 13.063 1.275 1.00 78.19 254 GLY A O 1
ATOM 2010 N N . LEU A 1 255 ? -4.601 14.652 2.086 1.00 78.06 255 LEU A N 1
ATOM 2011 C CA . LEU A 1 255 ? -5.156 15.018 0.777 1.00 78.06 255 LEU A CA 1
ATOM 2012 C C . LEU A 1 255 ? -4.084 15.597 -0.156 1.00 78.06 255 LEU A C 1
ATOM 2014 O O . LEU A 1 255 ? -4.024 15.221 -1.326 1.00 78.06 255 LEU A O 1
ATOM 2018 N N . ALA A 1 256 ? -3.209 16.468 0.350 1.00 80.12 256 ALA A N 1
ATOM 2019 C CA . ALA A 1 256 ? -2.108 17.023 -0.435 1.00 80.12 256 ALA A CA 1
ATOM 2020 C C . ALA A 1 256 ? -1.111 15.938 -0.882 1.00 80.12 256 ALA A C 1
ATOM 2022 O O . ALA A 1 256 ? -0.718 15.910 -2.051 1.00 80.12 256 ALA A O 1
ATOM 2023 N N . ALA A 1 257 ? -0.747 15.013 0.011 1.00 79.12 257 ALA A N 1
ATOM 2024 C CA . ALA A 1 257 ? 0.112 13.873 -0.308 1.00 79.12 257 ALA A CA 1
ATOM 2025 C C . ALA A 1 257 ? -0.531 12.965 -1.368 1.00 79.12 257 ALA A C 1
ATOM 2027 O O . ALA A 1 257 ? 0.131 12.568 -2.327 1.00 79.12 257 ALA A O 1
ATOM 2028 N N . LEU A 1 258 ? -1.839 12.711 -1.261 1.00 76.31 258 LEU A N 1
ATOM 2029 C CA . LEU A 1 258 ? -2.585 11.943 -2.254 1.00 76.31 258 LEU A CA 1
ATOM 2030 C C . LEU A 1 258 ? -2.561 12.621 -3.633 1.00 76.31 258 LEU A C 1
ATOM 2032 O O . LEU A 1 258 ? -2.238 11.970 -4.626 1.00 76.31 258 LEU A O 1
ATOM 2036 N N . VAL A 1 259 ? -2.840 13.926 -3.705 1.00 76.38 259 VAL A N 1
ATOM 2037 C CA . VAL A 1 259 ? -2.784 14.701 -4.960 1.00 76.38 259 VAL A CA 1
ATOM 2038 C C . VAL A 1 259 ? -1.373 14.693 -5.556 1.00 76.38 259 VAL A C 1
ATOM 2040 O O . VAL A 1 259 ? -1.208 14.507 -6.766 1.00 76.38 259 VAL A O 1
ATOM 2043 N N . TYR A 1 260 ? -0.346 14.844 -4.719 1.00 82.25 260 TYR A N 1
ATOM 2044 C CA . TYR A 1 260 ? 1.049 14.767 -5.142 1.00 82.25 260 TYR A CA 1
ATOM 2045 C C . TYR A 1 260 ? 1.381 13.396 -5.744 1.00 82.25 260 TYR A C 1
ATOM 2047 O O . TYR A 1 260 ? 1.895 13.324 -6.865 1.00 82.25 260 TYR A O 1
ATOM 2055 N N . ASN A 1 261 ? 1.025 12.312 -5.048 1.00 76.75 261 ASN A N 1
ATOM 2056 C CA . ASN A 1 261 ? 1.235 10.949 -5.527 1.00 76.75 261 ASN A CA 1
ATOM 2057 C C . ASN A 1 261 ? 0.496 10.706 -6.849 1.00 76.75 261 ASN A C 1
ATOM 2059 O O . ASN A 1 261 ? 1.101 10.182 -7.777 1.00 76.75 261 ASN A O 1
ATOM 2063 N N . ILE A 1 262 ? -0.761 11.151 -6.986 1.00 74.56 262 ILE A N 1
ATOM 2064 C CA . ILE A 1 262 ? -1.537 11.047 -8.238 1.00 74.56 262 ILE A CA 1
ATOM 2065 C C . ILE A 1 262 ? -0.871 11.830 -9.376 1.00 74.56 262 ILE A C 1
ATOM 2067 O O . ILE A 1 262 ? -0.845 11.365 -10.511 1.00 74.56 262 ILE A O 1
ATOM 2071 N N . THR A 1 263 ? -0.294 12.998 -9.099 1.00 76.12 263 THR A N 1
ATOM 2072 C CA . THR A 1 263 ? 0.404 13.795 -10.120 1.00 76.12 263 THR A CA 1
ATOM 2073 C C . THR A 1 263 ? 1.687 13.104 -10.580 1.00 76.12 263 THR A C 1
ATOM 2075 O O . THR A 1 263 ? 1.950 13.014 -11.780 1.00 76.12 263 THR A O 1
ATOM 2078 N N . LYS A 1 264 ? 2.476 12.573 -9.637 1.00 78.50 264 LYS A N 1
ATOM 2079 C CA . LYS A 1 264 ? 3.703 11.816 -9.935 1.00 78.50 264 LYS A CA 1
ATOM 2080 C C . LYS A 1 264 ? 3.403 10.524 -10.668 1.00 78.50 264 LYS A C 1
ATOM 2082 O O . LYS A 1 264 ? 4.100 10.166 -11.608 1.00 78.50 264 LYS A O 1
ATOM 2087 N N . LEU A 1 265 ? 2.316 9.882 -10.286 1.00 67.75 265 LEU A N 1
ATOM 2088 C CA . LEU A 1 265 ? 1.766 8.754 -10.990 1.00 67.75 265 LEU A CA 1
ATOM 2089 C C . LEU A 1 265 ? 1.392 9.144 -12.424 1.00 67.75 265 LEU A C 1
ATOM 2091 O O . LEU A 1 265 ? 1.903 8.553 -13.361 1.00 67.75 265 LEU A O 1
ATOM 2095 N N . ASN A 1 266 ? 0.592 10.190 -12.626 1.00 66.31 266 ASN A N 1
ATOM 2096 C CA . ASN A 1 266 ? 0.194 10.654 -13.955 1.00 66.31 266 ASN A CA 1
ATOM 2097 C C . ASN A 1 266 ? 1.396 11.029 -14.845 1.00 66.31 266 ASN A C 1
ATOM 2099 O O . ASN A 1 266 ? 1.371 10.779 -16.046 1.00 66.31 266 ASN A O 1
ATOM 2103 N N . GLN A 1 267 ? 2.474 11.558 -14.258 1.00 66.56 267 GLN A N 1
ATOM 2104 C CA . GLN A 1 267 ? 3.745 11.799 -14.951 1.00 66.56 267 GLN A CA 1
ATOM 2105 C C . GLN A 1 267 ? 4.359 10.500 -15.508 1.00 66.56 267 GLN A C 1
ATOM 2107 O O . GLN A 1 267 ? 4.937 10.511 -16.593 1.00 66.56 267 GLN A O 1
ATOM 2112 N N . VAL A 1 268 ? 4.190 9.380 -14.801 1.00 62.44 268 VAL A N 1
ATOM 2113 C CA . VAL A 1 268 ? 4.564 8.041 -15.279 1.00 62.44 268 VAL A CA 1
ATOM 2114 C C . VAL A 1 268 ? 3.613 7.567 -16.402 1.00 62.44 268 VAL A C 1
ATOM 2116 O O . VAL A 1 268 ? 4.058 6.960 -17.370 1.00 62.44 268 VAL A O 1
ATOM 2119 N N . PHE A 1 269 ? 2.318 7.902 -16.349 1.00 51.78 269 PHE A N 1
ATOM 2120 C CA . PHE A 1 269 ? 1.314 7.437 -17.326 1.00 51.78 269 PHE A CA 1
ATOM 2121 C C . PHE A 1 269 ? 1.263 8.200 -18.656 1.00 51.78 269 PHE A C 1
ATOM 2123 O O . PHE A 1 269 ? 1.157 7.577 -19.711 1.00 51.78 269 PHE A O 1
ATOM 2130 N N . VAL A 1 270 ? 1.287 9.534 -18.620 1.00 48.78 270 VAL A N 1
ATOM 2131 C CA . VAL A 1 270 ? 1.016 10.398 -19.789 1.00 48.78 270 VAL A CA 1
ATOM 2132 C C . VAL A 1 270 ? 2.179 10.422 -20.780 1.00 48.78 270 VAL A C 1
ATOM 2134 O O . VAL A 1 270 ? 1.972 10.606 -21.975 1.00 48.78 270 VAL A O 1
ATOM 2137 N N . GLN A 1 271 ? 3.401 10.169 -20.319 1.00 52.81 271 GLN A N 1
ATOM 2138 C CA . GLN A 1 271 ? 4.529 9.882 -21.200 1.00 52.81 271 GLN A CA 1
ATOM 2139 C C . GLN A 1 271 ? 4.604 8.358 -21.421 1.00 52.81 271 GLN A C 1
ATOM 2141 O O . GLN A 1 271 ? 5.437 7.679 -20.827 1.00 52.81 271 GLN A O 1
ATOM 2146 N N . SER A 1 272 ? 3.702 7.803 -22.244 1.00 42.53 272 SER A N 1
ATOM 2147 C CA . SER A 1 272 ? 3.528 6.346 -22.432 1.00 42.53 272 SER A CA 1
ATOM 2148 C C . SER A 1 272 ? 4.749 5.628 -23.011 1.00 42.53 272 SER A C 1
ATOM 2150 O O . SER A 1 272 ? 4.978 4.466 -22.682 1.00 42.53 272 SER A O 1
ATOM 2152 N N . ASP A 1 273 ? 5.574 6.335 -23.783 1.00 43.28 273 ASP A N 1
ATOM 2153 C CA . ASP A 1 273 ? 6.841 5.821 -24.321 1.00 43.28 273 ASP A CA 1
ATOM 2154 C C . ASP A 1 273 ? 7.952 5.788 -23.252 1.00 43.28 273 ASP A C 1
ATOM 2156 O O . ASP A 1 273 ? 9.024 5.227 -23.464 1.00 43.28 273 ASP A O 1
ATOM 2160 N N . ARG A 1 274 ? 7.713 6.392 -22.074 1.00 44.09 274 ARG A N 1
ATOM 2161 C CA . ARG A 1 274 ? 8.684 6.497 -20.976 1.00 44.09 274 ARG A CA 1
ATOM 2162 C C . ARG A 1 274 ? 8.546 5.414 -19.897 1.00 44.09 274 ARG A C 1
ATOM 2164 O O . ARG A 1 274 ? 9.543 5.217 -19.205 1.00 44.09 274 ARG A O 1
ATOM 2171 N N . PHE A 1 275 ? 7.394 4.739 -19.726 1.00 47.78 275 PHE A N 1
ATOM 2172 C CA . PHE A 1 275 ? 7.121 3.885 -18.544 1.00 47.78 275 PHE A CA 1
ATOM 2173 C C . PHE A 1 275 ? 6.133 2.709 -18.768 1.00 47.78 275 PHE A C 1
ATOM 2175 O O . PHE A 1 275 ? 5.112 2.563 -18.091 1.00 47.78 275 PHE A O 1
ATOM 2182 N N . ILE A 1 276 ? 6.453 1.809 -19.700 1.00 43.41 276 ILE A N 1
ATOM 2183 C CA . ILE A 1 276 ? 5.561 0.722 -20.161 1.00 43.41 276 ILE A CA 1
ATOM 2184 C C . ILE A 1 276 ? 5.186 -0.302 -19.056 1.00 43.41 276 ILE A C 1
ATOM 2186 O O . ILE A 1 276 ? 4.078 -0.846 -19.072 1.00 43.41 276 ILE A O 1
ATOM 2190 N N . GLY A 1 277 ? 6.062 -0.555 -18.073 1.00 38.84 277 GLY A N 1
ATOM 2191 C CA . GLY A 1 277 ? 5.848 -1.568 -17.020 1.00 38.84 277 GLY A CA 1
ATOM 2192 C C . GLY A 1 277 ? 4.968 -1.113 -15.846 1.00 38.84 277 GLY A C 1
ATOM 2193 O O . GLY A 1 277 ? 4.052 -1.829 -15.431 1.00 38.84 277 GLY A O 1
ATOM 2194 N N . ALA A 1 278 ? 5.191 0.107 -15.345 1.00 41.12 278 ALA A N 1
ATOM 2195 C CA . ALA A 1 278 ? 4.428 0.687 -14.235 1.00 41.12 278 ALA A CA 1
ATOM 2196 C C . ALA A 1 278 ? 2.964 0.960 -14.623 1.00 41.12 278 ALA A C 1
ATOM 2198 O O . ALA A 1 278 ? 2.053 0.848 -13.794 1.00 41.12 278 ALA A O 1
ATOM 2199 N N . ASN A 1 279 ? 2.726 1.223 -15.914 1.00 43.25 279 ASN A N 1
ATOM 2200 C CA . ASN A 1 279 ? 1.408 1.588 -16.401 1.00 43.25 279 ASN A CA 1
ATOM 2201 C C . ASN A 1 279 ? 0.379 0.448 -16.293 1.00 43.25 279 ASN A C 1
ATOM 2203 O O . ASN A 1 279 ? -0.782 0.652 -15.928 1.00 43.25 279 ASN A O 1
ATOM 2207 N N . LYS A 1 280 ? 0.806 -0.795 -16.523 1.00 43.66 280 LYS A N 1
ATOM 2208 C CA . LYS A 1 280 ? -0.092 -1.958 -16.447 1.00 43.66 280 LYS A CA 1
ATOM 2209 C C . LYS A 1 280 ? -0.492 -2.297 -15.004 1.00 43.66 280 LYS A C 1
ATOM 2211 O O . LYS A 1 280 ? -1.637 -2.682 -14.764 1.00 43.66 280 LYS A O 1
ATOM 2216 N N . PHE A 1 281 ? 0.424 -2.126 -14.047 1.00 45.97 281 PHE A N 1
ATOM 2217 C CA . PHE A 1 281 ? 0.198 -2.442 -12.631 1.00 45.97 281 PHE A CA 1
ATOM 2218 C C . PHE A 1 281 ? -0.833 -1.509 -11.990 1.00 45.97 281 PHE A C 1
ATOM 2220 O O . PHE A 1 281 ? -1.757 -1.943 -11.299 1.00 45.97 281 PHE A O 1
ATOM 2227 N N . LEU A 1 282 ? -0.710 -0.215 -12.265 1.00 43.06 282 LEU A N 1
ATOM 2228 C CA . LEU A 1 282 ? -1.480 0.784 -11.543 1.00 43.06 282 LEU A CA 1
ATOM 2229 C C . LEU A 1 282 ? -2.841 1.078 -12.184 1.00 43.06 282 LEU A C 1
ATOM 2231 O O . LEU A 1 282 ? -3.801 1.335 -11.464 1.00 43.06 282 LEU A O 1
ATOM 2235 N N . VAL A 1 283 ? -2.986 0.886 -13.502 1.00 48.56 283 VAL A N 1
ATOM 2236 C CA . VAL A 1 283 ? -4.311 0.827 -14.153 1.00 48.56 283 VAL A CA 1
ATOM 2237 C C . VAL A 1 283 ? -5.132 -0.337 -13.601 1.00 48.56 283 VAL A C 1
ATOM 2239 O O . VAL A 1 283 ? -6.329 -0.177 -13.378 1.00 48.56 283 VAL A O 1
ATOM 2242 N N . PHE A 1 284 ? -4.515 -1.488 -13.314 1.00 48.69 284 PHE A N 1
ATOM 2243 C CA . PHE A 1 284 ? -5.213 -2.600 -12.666 1.00 48.69 284 PHE A CA 1
ATOM 2244 C C . PHE A 1 284 ? -5.704 -2.220 -11.258 1.00 48.69 284 PHE A C 1
ATOM 2246 O O . PHE A 1 284 ? -6.873 -2.457 -10.941 1.00 48.69 284 PHE A O 1
ATOM 2253 N N . PHE A 1 285 ? -4.862 -1.569 -10.448 1.00 45.16 285 PHE A N 1
ATOM 2254 C CA . PHE A 1 285 ? -5.219 -1.146 -9.090 1.00 45.16 285 PHE A CA 1
ATOM 2255 C C . PHE A 1 285 ? -6.293 -0.042 -9.076 1.00 45.16 285 PHE A C 1
ATOM 2257 O O . PHE A 1 285 ? -7.312 -0.181 -8.398 1.00 45.16 285 PHE A O 1
ATOM 2264 N N . CYS A 1 286 ? -6.148 0.998 -9.905 1.00 43.25 286 CYS A N 1
ATOM 2265 C CA . CYS A 1 286 ? -7.145 2.063 -10.057 1.00 43.25 286 CYS A CA 1
ATOM 2266 C C . CYS A 1 286 ? -8.484 1.539 -10.593 1.00 43.25 286 CYS A C 1
ATOM 2268 O O . CYS A 1 286 ? -9.537 1.945 -10.106 1.00 43.25 286 CYS A O 1
ATOM 2270 N N . LYS A 1 287 ? -8.472 0.593 -11.542 1.00 45.34 287 LYS A N 1
ATOM 2271 C CA . LYS A 1 287 ? -9.697 -0.026 -12.075 1.00 45.34 287 LYS A CA 1
ATOM 2272 C C . LYS A 1 287 ? -10.422 -0.850 -11.007 1.00 45.34 287 LYS A C 1
ATOM 2274 O O . LYS A 1 287 ? -11.649 -0.837 -10.957 1.00 45.34 287 LYS A O 1
ATOM 2279 N N . LYS A 1 288 ? -9.684 -1.534 -10.126 1.00 52.12 288 LYS A N 1
ATOM 2280 C CA . LYS A 1 288 ? -10.256 -2.270 -8.987 1.00 52.12 288 LYS A CA 1
ATOM 2281 C C . LYS A 1 288 ? -10.804 -1.339 -7.902 1.00 52.12 288 LYS A C 1
ATOM 2283 O O . LYS A 1 288 ? -11.878 -1.621 -7.378 1.00 52.12 288 LYS A O 1
ATOM 2288 N N . LEU A 1 289 ? -10.131 -0.223 -7.626 1.00 41.69 289 LEU A N 1
ATOM 2289 C CA . LEU A 1 289 ? -10.590 0.790 -6.672 1.00 41.69 289 LEU A CA 1
ATOM 2290 C C . LEU A 1 289 ? -11.856 1.517 -7.162 1.00 41.69 289 LEU A C 1
ATOM 2292 O O . LEU A 1 289 ? -12.803 1.674 -6.397 1.00 41.69 289 LEU A O 1
ATOM 2296 N N . LEU A 1 290 ? -11.919 1.886 -8.446 1.00 53.09 290 LEU A N 1
ATOM 2297 C CA . LEU A 1 290 ? -13.104 2.503 -9.058 1.00 53.09 290 LEU A CA 1
ATOM 2298 C C . LEU A 1 290 ? -14.308 1.556 -9.086 1.00 53.09 290 LEU A C 1
ATOM 2300 O O . LEU A 1 290 ? -15.413 1.980 -8.768 1.00 53.09 290 LEU A O 1
ATOM 2304 N N . LEU A 1 291 ? -14.101 0.270 -9.392 1.00 53.34 291 LEU A N 1
ATOM 2305 C CA . LEU A 1 291 ? -15.165 -0.739 -9.315 1.00 53.34 291 LEU A CA 1
ATOM 2306 C C . LEU A 1 291 ? -15.684 -0.926 -7.885 1.00 53.34 291 LEU A C 1
ATOM 2308 O O . LEU A 1 291 ? -16.878 -1.135 -7.694 1.00 53.34 291 LEU A O 1
ATOM 2312 N N . LEU A 1 292 ? -14.810 -0.845 -6.879 1.00 45.94 292 LEU A N 1
ATOM 2313 C CA . LEU A 1 292 ? -15.205 -0.922 -5.473 1.00 45.94 292 LEU A CA 1
ATOM 2314 C C . LEU A 1 292 ? -16.030 0.306 -5.058 1.00 45.94 292 LEU A C 1
ATOM 2316 O O . LEU A 1 292 ? -17.070 0.150 -4.428 1.00 45.94 292 LEU A O 1
ATOM 2320 N N . LEU A 1 293 ? -15.609 1.509 -5.456 1.00 46.50 293 LEU A N 1
ATOM 2321 C CA . LEU A 1 293 ? -16.330 2.756 -5.179 1.00 46.50 293 LEU A CA 1
ATOM 2322 C C . LEU A 1 293 ? -17.672 2.831 -5.912 1.00 46.50 293 LEU A C 1
ATOM 2324 O O . LEU A 1 293 ? -18.659 3.255 -5.320 1.00 46.50 293 LEU A O 1
ATOM 2328 N N . GLN A 1 294 ? -17.735 2.361 -7.159 1.00 54.16 294 GLN A N 1
ATOM 2329 C CA . GLN A 1 294 ? -18.985 2.249 -7.909 1.00 54.16 294 GLN A CA 1
ATOM 2330 C C . GLN A 1 294 ? -19.957 1.289 -7.208 1.00 54.16 294 GLN A C 1
ATOM 2332 O O . GLN A 1 294 ? -21.122 1.617 -7.019 1.00 54.16 294 GLN A O 1
ATOM 2337 N N . LYS A 1 295 ? -19.459 0.153 -6.713 1.00 57.31 295 LYS A N 1
ATOM 2338 C CA . LYS A 1 295 ? -20.268 -0.835 -5.989 1.00 57.31 295 LYS A CA 1
ATOM 2339 C C . LYS A 1 295 ? -20.720 -0.359 -4.600 1.00 57.31 295 LYS A C 1
ATOM 2341 O O . LYS A 1 295 ? -21.734 -0.825 -4.098 1.00 57.31 295 LYS A O 1
ATOM 2346 N N . ILE A 1 296 ? -19.984 0.571 -3.987 1.00 50.97 296 ILE A N 1
ATOM 2347 C CA . ILE A 1 296 ? -20.380 1.271 -2.751 1.00 50.97 296 ILE A CA 1
ATOM 2348 C C . ILE A 1 296 ? -21.406 2.377 -3.058 1.00 50.97 296 ILE A C 1
ATOM 2350 O O . ILE A 1 296 ? -22.346 2.570 -2.293 1.00 50.97 296 ILE A O 1
ATOM 2354 N N . SER A 1 297 ? -21.252 3.070 -4.189 1.00 47.72 297 SER A N 1
ATOM 2355 C CA . SER A 1 297 ? -22.160 4.115 -4.685 1.00 47.72 297 SER A CA 1
ATOM 2356 C C . SER A 1 297 ? -23.517 3.573 -5.136 1.00 47.72 297 SER A C 1
ATOM 2358 O O . SER A 1 297 ? -24.506 4.297 -5.071 1.00 47.72 297 SER A O 1
ATOM 2360 N N . GLU A 1 298 ? -23.571 2.338 -5.631 1.00 61.53 298 GLU A N 1
ATOM 2361 C CA . GLU A 1 298 ? -24.809 1.701 -6.096 1.00 61.53 298 GLU A CA 1
ATOM 2362 C C . GLU A 1 298 ? -25.746 1.306 -4.938 1.00 61.53 298 GLU A C 1
ATOM 2364 O O . GLU A 1 298 ? -26.924 1.048 -5.179 1.00 61.53 298 GLU A O 1
ATOM 2369 N N . GLY A 1 299 ? -25.266 1.327 -3.684 1.00 50.66 299 GLY A N 1
ATOM 2370 C CA . GLY A 1 299 ? -26.032 0.883 -2.517 1.00 50.66 299 GLY A CA 1
ATOM 2371 C C . GLY A 1 299 ? -26.467 -0.592 -2.614 1.00 50.66 299 GLY A C 1
ATOM 2372 O O . GLY A 1 299 ? -26.262 -1.254 -3.633 1.00 50.66 299 GLY A O 1
ATOM 2373 N N . PRO A 1 300 ? -27.041 -1.183 -1.552 1.00 54.56 300 PRO A N 1
ATOM 2374 C CA . PRO A 1 300 ? -27.714 -2.468 -1.698 1.00 54.56 300 PRO A CA 1
ATOM 2375 C C . PRO A 1 300 ? -28.923 -2.308 -2.643 1.00 54.56 300 PRO A C 1
ATOM 2377 O O . PRO A 1 300 ? -29.606 -1.282 -2.577 1.00 54.56 300 PRO A O 1
ATOM 2380 N N . PRO A 1 301 ? -29.219 -3.296 -3.509 1.00 46.75 301 PRO A N 1
ATOM 2381 C CA . PRO A 1 301 ? -30.390 -3.238 -4.375 1.00 46.75 301 PRO A CA 1
ATOM 2382 C C . PRO A 1 301 ? -31.653 -3.057 -3.524 1.00 46.75 301 PRO A C 1
ATOM 2384 O O . PRO A 1 301 ? -31.888 -3.813 -2.583 1.00 46.75 301 PRO A O 1
ATOM 2387 N N . LEU A 1 302 ? -32.472 -2.059 -3.868 1.00 47.28 302 LEU A N 1
ATOM 2388 C CA . LEU A 1 302 ? -33.717 -1.673 -3.181 1.00 47.28 302 LEU A CA 1
ATOM 2389 C C . LEU A 1 302 ? -34.830 -2.748 -3.215 1.00 47.28 302 LEU A C 1
ATOM 2391 O O . LEU A 1 302 ? -35.980 -2.459 -2.905 1.00 47.28 302 LEU A O 1
ATOM 2395 N N . SER A 1 303 ? -34.529 -4.000 -3.558 1.00 47.94 303 SER A N 1
ATOM 2396 C CA . SER A 1 303 ? -35.521 -5.064 -3.749 1.00 47.94 303 SER A CA 1
ATOM 2397 C C . SER A 1 303 ? -35.904 -5.813 -2.464 1.00 47.94 303 SER A C 1
ATOM 2399 O O . SER A 1 303 ? -36.256 -6.985 -2.539 1.00 47.94 303 SER A O 1
ATOM 2401 N N . TYR A 1 304 ? -35.807 -5.188 -1.286 1.00 43.44 304 TYR A N 1
ATOM 2402 C CA . TYR A 1 304 ? -36.219 -5.821 -0.021 1.00 43.44 304 TYR A CA 1
ATOM 2403 C C . TYR A 1 304 ? -37.113 -4.942 0.868 1.00 43.44 304 TYR A C 1
ATOM 2405 O O . TYR A 1 304 ? -37.283 -5.251 2.042 1.00 43.44 304 TYR A O 1
ATOM 2413 N N . TYR A 1 305 ? -37.688 -3.854 0.336 1.00 45.94 305 TYR A N 1
ATOM 2414 C CA . TYR A 1 305 ? -38.550 -2.953 1.119 1.00 45.94 305 TYR A CA 1
ATOM 2415 C C . TYR A 1 305 ? -39.900 -2.626 0.462 1.00 45.94 305 TYR A C 1
ATOM 2417 O O . TYR A 1 305 ? -40.415 -1.519 0.598 1.00 45.94 305 TYR A O 1
ATOM 2425 N N . SER A 1 306 ? -40.500 -3.578 -0.252 1.00 44.97 306 SER A N 1
ATOM 2426 C CA . SER A 1 306 ? -41.890 -3.433 -0.695 1.00 44.97 306 SER A CA 1
ATOM 2427 C C . SER A 1 306 ? -42.544 -4.792 -0.925 1.00 44.97 306 SER A C 1
ATOM 2429 O O . SER A 1 306 ? -42.692 -5.216 -2.063 1.00 44.97 306 SER A O 1
ATOM 2431 N N . ASP A 1 307 ? -42.896 -5.473 0.159 1.00 46.88 307 ASP A N 1
ATOM 2432 C CA . ASP A 1 307 ? -43.986 -6.455 0.168 1.00 46.88 307 ASP A CA 1
ATOM 2433 C C . ASP A 1 307 ? -44.502 -6.603 1.605 1.00 46.88 307 ASP A C 1
ATOM 2435 O O . ASP A 1 307 ? -44.370 -7.636 2.239 1.00 46.88 307 ASP A O 1
ATOM 2439 N N . ASP A 1 308 ? -45.073 -5.518 2.128 1.00 40.22 308 ASP A N 1
ATOM 2440 C CA . ASP A 1 308 ? -46.094 -5.580 3.179 1.00 40.22 308 ASP A CA 1
ATOM 2441 C C . ASP A 1 308 ? -47.235 -4.645 2.759 1.00 40.22 308 ASP A C 1
ATOM 2443 O O . ASP A 1 308 ? -47.485 -3.573 3.309 1.00 40.22 308 ASP A O 1
ATOM 2447 N N . GLY A 1 309 ? -47.892 -5.042 1.669 1.00 39.00 309 GLY A N 1
ATOM 2448 C CA . GLY A 1 309 ? -49.123 -4.446 1.175 1.00 39.00 309 GLY A CA 1
ATOM 2449 C C . GLY A 1 309 ? -50.342 -5.077 1.837 1.00 39.00 309 GLY A C 1
ATOM 2450 O O . GLY A 1 309 ? -51.049 -5.841 1.195 1.00 39.00 309 GLY A O 1
ATOM 2451 N N . TYR A 1 310 ? -50.621 -4.721 3.090 1.00 36.22 310 TYR A N 1
ATOM 2452 C CA . TYR A 1 310 ? -51.966 -4.820 3.664 1.00 36.22 310 TYR A CA 1
ATOM 2453 C C . TYR A 1 310 ? -52.197 -3.637 4.597 1.00 36.22 310 TYR A C 1
ATOM 2455 O O . TYR A 1 310 ? -51.841 -3.683 5.764 1.00 36.22 310 TYR A O 1
ATOM 2463 N N . THR A 1 311 ? -52.755 -2.557 4.051 1.00 36.16 311 THR A N 1
ATOM 2464 C CA . THR A 1 311 ? -54.060 -2.000 4.452 1.00 36.16 311 THR A CA 1
ATOM 2465 C C . THR A 1 311 ? -54.220 -0.620 3.820 1.00 36.16 311 THR A C 1
ATOM 2467 O O . THR A 1 311 ? -53.696 0.369 4.324 1.00 36.16 311 THR A O 1
ATOM 2470 N N . GLN A 1 312 ? -54.999 -0.536 2.743 1.00 32.81 312 GLN A N 1
ATOM 2471 C CA . GLN A 1 312 ? -55.775 0.667 2.466 1.00 32.81 312 GLN A CA 1
ATOM 2472 C C . GLN A 1 312 ? -57.137 0.281 1.883 1.00 32.81 312 GLN A C 1
ATOM 2474 O O . GLN A 1 312 ? -57.243 -0.246 0.781 1.00 32.81 312 GLN A O 1
ATOM 2479 N N . ASN A 1 313 ? -58.158 0.624 2.667 1.00 32.56 313 ASN A N 1
ATOM 2480 C CA . ASN A 1 313 ? -59.487 1.059 2.249 1.00 32.56 313 ASN A CA 1
ATOM 2481 C C . ASN A 1 313 ? -60.475 0.011 1.717 1.00 32.56 313 ASN A C 1
ATOM 2483 O O . ASN A 1 313 ? -60.737 -0.094 0.524 1.00 32.56 313 ASN A O 1
ATOM 2487 N N . SER A 1 314 ? -61.207 -0.587 2.656 1.00 32.41 314 SER A N 1
ATOM 2488 C CA . SER A 1 314 ? -62.644 -0.805 2.490 1.00 32.41 314 SER A CA 1
ATOM 2489 C C . SER A 1 314 ? -63.356 -0.328 3.753 1.00 32.41 314 SER A C 1
ATOM 2491 O O . SER A 1 314 ? -63.231 -0.976 4.785 1.00 32.41 314 SER A O 1
ATOM 2493 N N . PHE A 1 315 ? -64.010 0.831 3.675 1.00 32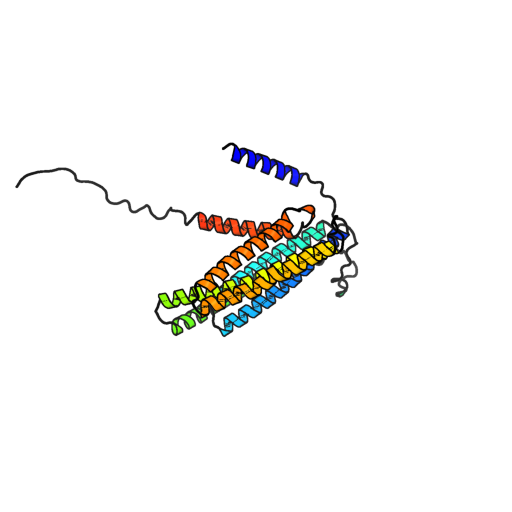.75 315 PHE A N 1
ATOM 2494 C CA . PHE A 1 315 ? -65.322 1.164 4.254 1.00 32.75 315 PHE A CA 1
ATOM 2495 C C . PHE A 1 315 ? -65.467 2.688 4.309 1.00 32.75 315 PHE A C 1
ATOM 2497 O O . PHE A 1 315 ? -65.142 3.350 5.289 1.00 32.75 315 PHE A O 1
ATOM 2504 N N . SER A 1 316 ? -65.985 3.247 3.222 1.00 36.38 316 SER A N 1
ATOM 2505 C CA . SER A 1 316 ? -66.717 4.505 3.251 1.00 36.38 316 SER A CA 1
ATOM 2506 C C . SER A 1 316 ? -68.160 4.168 2.912 1.00 36.38 316 SER A C 1
ATOM 2508 O O . SER A 1 316 ? -68.412 3.835 1.758 1.00 36.38 316 SER A O 1
ATOM 2510 N N . THR A 1 317 ? -69.059 4.214 3.901 1.00 38.72 317 THR A N 1
ATOM 2511 C CA . THR A 1 317 ? -70.466 4.654 3.783 1.00 38.72 317 THR A CA 1
ATOM 2512 C C . THR A 1 317 ? -71.224 4.417 5.091 1.00 38.72 317 THR A C 1
ATOM 2514 O O . THR A 1 317 ? -71.086 3.350 5.681 1.00 38.72 317 THR A O 1
ATOM 2517 N N . LEU A 1 318 ? -72.116 5.374 5.396 1.00 36.00 318 LEU A N 1
ATOM 2518 C CA . LEU A 1 318 ? -73.144 5.428 6.453 1.00 36.00 318 LEU A CA 1
ATOM 2519 C C . LEU A 1 318 ? -72.607 5.983 7.784 1.00 36.00 318 LEU A C 1
ATOM 2521 O O . LEU A 1 318 ? -71.691 5.422 8.358 1.00 36.00 318 LEU A O 1
ATOM 2525 N N . GLY A 1 319 ? -73.095 7.082 8.353 1.00 32.78 319 GLY A N 1
ATOM 2526 C CA . GLY A 1 319 ? -74.289 7.888 8.113 1.00 32.78 319 GLY A CA 1
ATOM 2527 C C . GLY A 1 319 ? -74.597 8.626 9.424 1.00 32.78 319 GLY A C 1
ATOM 2528 O O . GLY A 1 319 ? -74.339 8.096 10.499 1.00 32.78 319 GLY A O 1
ATOM 2529 N N . TYR A 1 320 ? -75.086 9.861 9.334 1.00 37.03 320 TYR A N 1
ATOM 2530 C CA . TYR A 1 320 ? -75.636 10.621 10.459 1.00 37.03 320 TYR A CA 1
ATOM 2531 C C . TYR A 1 320 ? -76.791 9.863 11.135 1.00 37.03 320 TYR A C 1
ATOM 2533 O O . TYR A 1 320 ? -77.685 9.438 10.411 1.00 37.03 320 TYR A O 1
ATOM 2541 N N . SER A 1 321 ? -76.816 9.802 12.474 1.00 37.34 321 SER A N 1
ATOM 2542 C CA . SER A 1 321 ? -77.946 10.190 13.351 1.00 37.34 321 SER A CA 1
ATOM 2543 C C . SER A 1 321 ? -77.835 9.554 14.746 1.00 37.34 321 SER A C 1
ATOM 2545 O O . SER A 1 321 ? -77.680 8.339 14.832 1.00 37.34 321 SER A O 1
ATOM 2547 N N . GLU A 1 322 ? -78.054 10.404 15.757 1.00 38.69 322 GLU A N 1
ATOM 2548 C CA . GLU A 1 322 ? -78.214 10.171 17.213 1.00 38.69 322 GLU A CA 1
ATOM 2549 C C . GLU A 1 322 ? -76.950 10.009 18.072 1.00 38.69 322 GLU A C 1
ATOM 2551 O O . GLU A 1 322 ? -76.222 9.001 17.955 1.00 38.69 322 GLU A O 1
#